Protein AF-A0A522FW95-F1 (afdb_monomer_lite)

Sequence (205 aa):
MSKTFETKADAIDWAREVERKLKRGEIDDLDPATQKTTVADAIKSYREQVLPTLAREGKGTGDVHLRRIETEFGPLFVSALRALAINTWARSLTKDEGLGPQSIIHHLNTFSGLIQHTQTALGVHTPAGNQVKLVARPFPGAARDRVCVMASSICRCVRPAIRVMAPTCKLGPCWSPSCAWHWPPACARANCWHCGGIESTCAAG

pLDDT: mean 70.83, std 23.45, range [27.72, 94.38]

Radius of gyration: 30.26 Å; chains: 1; bounding box: 96×46×59 Å

Foldseek 3Di:
DDDDDPDPVVVVVVVVVVVVCVVVVVVCVVDVVLQQDFLQNLLVVCLVPPQCVDVVSCPDLLVVLSVVCCVQRVRPTLQPDALVSLQVVLVCCCVVVVDALVSSVVSLVSLQVSQVCCCPVVVRAHPVGRNSVVHDRDDHDDDPDPDPDPDPDDPDDPDDDDPDDDDPPDDDDDDDVPPPDDDDPPPPDDDDDDDDDDDDDDDDD

Secondary structure (DSSP, 8-state):
-PPP-SSHHHHHHHHHHHHHHHHHT--GGG-TTGGG-BHHHHHHHHHHHTGGGSGGGGTTHHHHHHHHHHHHHTTSBGGG--HHHHHHHHHHHHHTS---HHHHHHHHHHHHHHHHHHHHHS----TTS-GGGGSPPPPPPPP--------TT-----S----PPPP--SS-----TT------TT-S-----------------

Structure (mmCIF, N/CA/C/O backbone):
data_AF-A0A522FW95-F1
#
_entry.id   AF-A0A522FW95-F1
#
loop_
_atom_site.group_PDB
_atom_site.id
_atom_site.type_symbol
_atom_site.label_atom_id
_atom_site.label_alt_id
_atom_site.label_comp_id
_atom_site.label_asym_id
_atom_site.label_entity_id
_atom_site.label_seq_id
_atom_site.pdbx_PDB_ins_code
_atom_site.Cartn_x
_atom_site.Cartn_y
_atom_site.Cartn_z
_atom_site.occupancy
_atom_site.B_iso_or_equiv
_atom_site.auth_seq_id
_atom_site.auth_comp_id
_atom_site.auth_asym_id
_atom_site.auth_atom_id
_atom_site.pdbx_PDB_model_num
ATOM 1 N N . MET A 1 1 ? -11.150 3.745 23.249 1.00 49.34 1 MET A N 1
ATOM 2 C CA . MET A 1 1 ? -12.113 4.865 23.142 1.00 49.34 1 MET A CA 1
ATOM 3 C C . MET A 1 1 ? -13.365 4.507 23.932 1.00 49.34 1 MET A C 1
ATOM 5 O O . MET A 1 1 ? -13.876 3.413 23.729 1.00 49.34 1 MET A O 1
ATOM 9 N N . SER A 1 2 ? -13.830 5.367 24.842 1.00 64.94 2 SER A N 1
ATOM 10 C CA . SER A 1 2 ? -15.107 5.215 25.558 1.00 64.94 2 SER A CA 1
ATOM 11 C C . SER A 1 2 ? -16.190 6.039 24.851 1.00 64.94 2 SER A C 1
ATOM 13 O O . SER A 1 2 ? -15.991 7.224 24.600 1.00 64.94 2 SER A O 1
ATOM 15 N N . LYS A 1 3 ? -17.323 5.419 24.495 1.00 76.19 3 LYS A N 1
ATOM 16 C CA . LYS A 1 3 ? -18.481 6.100 23.891 1.00 76.19 3 LYS A CA 1
ATOM 17 C C . LYS A 1 3 ? -19.536 6.333 24.972 1.00 76.19 3 LYS A C 1
ATOM 19 O O . LYS A 1 3 ? -19.923 5.389 25.655 1.00 76.19 3 LYS A O 1
ATOM 24 N N . THR A 1 4 ? -19.960 7.578 25.150 1.00 84.81 4 THR A N 1
ATOM 25 C CA . THR A 1 4 ? -21.014 7.960 26.098 1.00 84.81 4 THR A CA 1
ATOM 26 C C . THR A 1 4 ? -22.372 7.934 25.397 1.00 84.81 4 THR A C 1
ATOM 28 O O . THR A 1 4 ? -22.475 8.351 24.243 1.00 84.81 4 THR A O 1
ATOM 31 N N . PHE A 1 5 ? -23.400 7.418 26.074 1.00 89.06 5 PHE A N 1
ATOM 32 C CA . PHE A 1 5 ? -24.774 7.334 25.569 1.00 89.06 5 PHE A CA 1
ATOM 33 C C . PHE A 1 5 ? -25.722 8.044 26.531 1.00 89.06 5 PHE A C 1
ATOM 35 O O . PHE A 1 5 ? -25.555 7.927 27.743 1.00 89.06 5 PHE A O 1
ATOM 42 N N . GLU A 1 6 ? -26.729 8.722 25.984 1.00 88.38 6 GLU A N 1
ATOM 43 C CA . GLU A 1 6 ? -27.762 9.412 26.767 1.00 88.38 6 GLU A CA 1
ATOM 44 C C . GLU A 1 6 ? -28.797 8.433 27.341 1.00 88.38 6 GLU A C 1
ATOM 46 O O . GLU A 1 6 ? -29.309 8.631 28.441 1.00 88.38 6 GLU A O 1
ATOM 51 N N . THR A 1 7 ? -29.093 7.338 26.626 1.00 92.62 7 THR A N 1
ATOM 52 C CA . THR A 1 7 ? -30.062 6.330 27.071 1.00 92.62 7 THR A CA 1
ATOM 53 C C . THR A 1 7 ? -29.453 4.934 27.180 1.00 92.62 7 THR A C 1
ATOM 55 O O . THR A 1 7 ? -28.560 4.532 26.430 1.00 92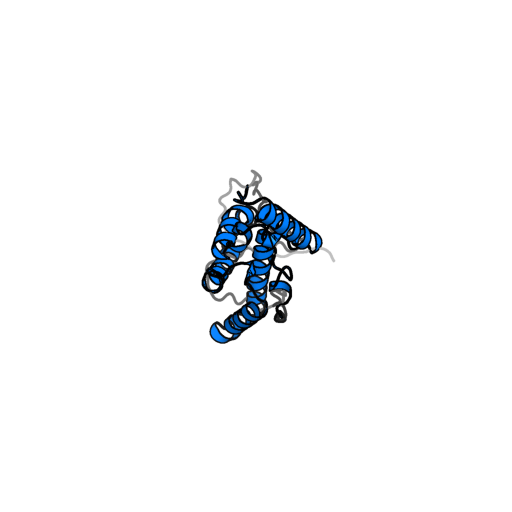.62 7 THR A O 1
ATOM 58 N N . LYS A 1 8 ? -29.980 4.145 28.124 1.00 90.00 8 LYS A N 1
ATOM 59 C CA . LYS A 1 8 ? -29.586 2.741 28.312 1.00 90.00 8 LYS A CA 1
ATOM 60 C C . LYS A 1 8 ? -29.964 1.865 27.111 1.00 90.00 8 LYS A C 1
ATOM 62 O O . LYS A 1 8 ? -29.257 0.901 26.833 1.00 90.00 8 LYS A O 1
ATOM 67 N N . ALA A 1 9 ? -31.066 2.177 26.427 1.00 91.25 9 ALA A N 1
ATOM 68 C CA . ALA A 1 9 ? -31.512 1.424 25.257 1.00 91.25 9 ALA A CA 1
ATOM 69 C C . ALA A 1 9 ? -30.490 1.534 24.116 1.00 91.25 9 ALA A C 1
ATOM 71 O O . ALA A 1 9 ? -30.025 0.507 23.621 1.00 91.25 9 ALA A O 1
ATOM 72 N N . ASP A 1 10 ? -30.032 2.754 23.816 1.00 87.62 10 ASP A N 1
ATOM 73 C CA . ASP A 1 10 ? -29.014 2.998 22.788 1.00 87.62 10 ASP A CA 1
ATOM 74 C C . ASP A 1 10 ? -27.691 2.295 23.112 1.00 87.62 10 ASP A C 1
ATOM 76 O O . ASP A 1 10 ? -27.034 1.746 22.227 1.00 87.62 10 ASP A O 1
ATOM 80 N N . ALA A 1 11 ? -27.312 2.261 24.394 1.00 89.44 11 ALA A N 1
ATOM 81 C CA . ALA A 1 11 ? -26.109 1.563 24.839 1.00 89.44 11 ALA A CA 1
ATOM 82 C C . ALA A 1 11 ? -26.195 0.044 24.599 1.00 89.44 11 ALA A C 1
ATOM 84 O O . ALA A 1 11 ? -25.218 -0.572 24.169 1.00 89.44 11 ALA A O 1
ATOM 85 N N . ILE A 1 12 ? -27.360 -0.564 24.852 1.00 92.12 12 ILE A N 1
ATOM 86 C CA . ILE A 1 12 ? -27.590 -1.999 24.631 1.00 92.12 12 ILE A CA 1
ATOM 87 C C . ILE A 1 12 ? -27.579 -2.324 23.135 1.00 92.12 12 ILE A C 1
ATOM 89 O O . ILE A 1 12 ? -26.963 -3.310 22.726 1.00 92.12 12 ILE A O 1
ATOM 93 N N . ASP A 1 13 ? -28.235 -1.508 22.314 1.00 91.62 13 ASP A N 1
ATOM 94 C CA . ASP A 1 13 ? -28.297 -1.748 20.873 1.00 91.62 13 ASP A CA 1
ATOM 95 C C . ASP A 1 13 ? -26.935 -1.555 20.206 1.00 91.62 13 ASP A C 1
ATOM 97 O O . ASP A 1 13 ? -26.530 -2.383 19.383 1.00 91.62 13 ASP A O 1
ATOM 101 N N . TRP A 1 14 ? -26.169 -0.552 20.644 1.00 88.50 14 TR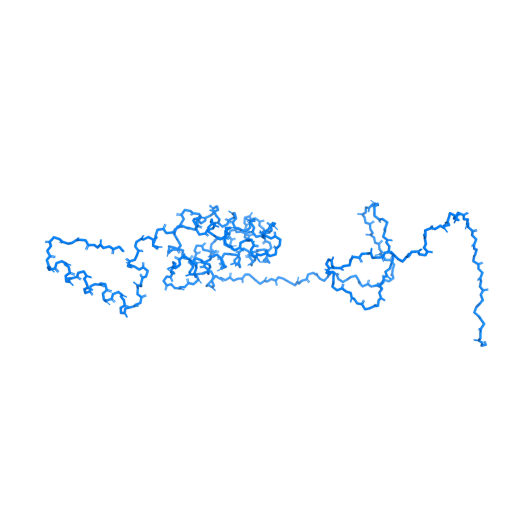P A N 1
ATOM 102 C CA . TRP A 1 14 ? -24.777 -0.397 20.237 1.00 88.50 14 TRP A CA 1
ATOM 103 C C . TRP A 1 14 ? -23.922 -1.602 20.644 1.00 88.50 14 TRP A C 1
ATOM 105 O O . TRP A 1 14 ? -23.190 -2.131 19.807 1.00 88.50 14 TRP A O 1
ATOM 115 N N . ALA A 1 15 ? -24.040 -2.088 21.886 1.00 87.06 15 ALA A N 1
ATOM 116 C CA . ALA A 1 15 ? -23.287 -3.256 22.347 1.00 87.06 15 ALA A CA 1
ATOM 117 C C . ALA A 1 15 ? -23.586 -4.498 21.488 1.00 87.06 15 ALA A C 1
ATOM 119 O O . ALA A 1 15 ? -22.666 -5.171 21.025 1.00 87.06 15 ALA A O 1
ATOM 120 N N . ARG A 1 16 ? -24.863 -4.746 21.170 1.00 90.19 16 ARG A N 1
ATOM 121 C CA . ARG A 1 16 ? -25.284 -5.842 20.278 1.00 90.19 16 ARG A CA 1
ATOM 122 C C . ARG A 1 16 ? -24.766 -5.690 18.852 1.00 90.19 16 ARG A C 1
ATOM 124 O O . ARG A 1 16 ? -24.576 -6.682 18.147 1.00 90.19 16 ARG A O 1
ATOM 131 N N . GLU A 1 17 ? -24.624 -4.465 18.358 1.00 86.69 17 GLU A N 1
ATOM 132 C CA . GLU A 1 17 ? -24.045 -4.215 17.039 1.00 86.69 17 GLU A CA 1
ATOM 133 C C . GLU A 1 17 ? -22.540 -4.506 17.027 1.00 86.69 17 GLU A C 1
ATOM 135 O O . GLU A 1 17 ? -22.060 -5.180 16.115 1.00 86.69 17 GLU A O 1
ATOM 140 N N . VAL A 1 18 ? -21.821 -4.077 18.067 1.00 84.44 18 VAL A N 1
ATOM 141 C CA . VAL A 1 18 ? -20.394 -4.374 18.253 1.00 84.44 18 VAL A CA 1
ATOM 142 C C . VAL A 1 18 ? -20.163 -5.879 18.370 1.00 84.44 18 VAL A C 1
ATOM 144 O O . VAL A 1 18 ? -19.324 -6.420 17.656 1.00 84.44 18 VAL A O 1
ATOM 147 N N . GLU A 1 19 ? -20.952 -6.585 19.183 1.00 87.06 19 GLU A N 1
ATOM 148 C CA . GLU A 1 19 ? -20.883 -8.047 19.304 1.00 87.06 19 GLU A CA 1
ATOM 149 C C . GLU A 1 19 ? -21.129 -8.752 17.966 1.00 87.06 19 GLU A C 1
ATOM 151 O O . GLU A 1 19 ? -20.422 -9.701 17.619 1.00 87.06 19 GLU A O 1
ATOM 156 N N . ARG A 1 20 ? -22.102 -8.280 17.175 1.00 86.69 20 ARG A N 1
ATOM 157 C CA . ARG A 1 20 ? -22.361 -8.821 15.833 1.00 86.69 20 ARG A CA 1
ATOM 158 C C . ARG A 1 20 ? -21.177 -8.614 14.891 1.00 86.69 20 ARG A C 1
ATOM 160 O O . ARG A 1 20 ? -20.837 -9.549 14.170 1.00 86.69 20 ARG A O 1
ATOM 167 N N . LYS A 1 21 ? -20.552 -7.434 14.906 1.00 80.38 21 LYS A N 1
ATOM 168 C CA . LYS A 1 21 ? -19.353 -7.132 14.104 1.00 80.38 21 LYS A CA 1
ATOM 169 C C . LYS A 1 21 ? -18.166 -7.996 14.531 1.00 80.38 21 LYS A C 1
ATOM 171 O O . LYS A 1 21 ? -17.553 -8.634 13.679 1.00 80.38 21 LYS A O 1
ATOM 176 N N . LEU A 1 22 ? -17.929 -8.141 15.840 1.00 80.50 22 LEU A N 1
ATOM 177 C CA . LEU A 1 22 ? -16.913 -9.058 16.375 1.00 80.50 22 LEU A CA 1
ATOM 178 C C . LEU A 1 22 ? -17.148 -10.496 15.912 1.00 80.50 22 LEU A C 1
ATOM 180 O O . LEU A 1 22 ? -16.223 -11.153 15.446 1.00 80.50 22 LEU A O 1
ATOM 184 N N . LYS A 1 23 ? -18.389 -10.984 16.006 1.00 81.94 23 LYS A N 1
ATOM 185 C CA . LYS A 1 23 ? -18.735 -12.356 15.616 1.00 81.94 23 LYS A CA 1
ATOM 186 C C . LYS A 1 23 ? -18.517 -12.617 14.123 1.00 81.94 23 LYS A C 1
ATOM 188 O O . LYS A 1 23 ? -18.229 -13.750 13.749 1.00 81.94 23 LYS A O 1
ATOM 193 N N . ARG A 1 24 ? -18.648 -11.589 13.278 1.00 79.44 24 ARG A N 1
ATOM 194 C CA . ARG A 1 24 ? -18.331 -11.655 11.841 1.00 79.44 24 ARG A CA 1
ATOM 195 C C . ARG A 1 24 ? -16.847 -11.448 11.526 1.00 79.44 24 ARG A C 1
ATOM 197 O O . ARG A 1 24 ? -16.449 -11.687 10.393 1.00 79.44 24 ARG A O 1
ATOM 204 N N . GLY A 1 25 ? -16.035 -11.045 12.503 1.00 67.25 25 GLY A N 1
ATOM 205 C CA . GLY A 1 25 ? -14.624 -10.713 12.297 1.00 67.25 25 GLY A CA 1
ATOM 206 C C . GLY A 1 25 ? -14.393 -9.339 11.657 1.00 67.25 25 GLY A C 1
ATOM 207 O O . GLY A 1 25 ? -13.285 -9.064 11.214 1.00 67.25 25 GLY A O 1
ATOM 208 N N . GLU A 1 26 ? -15.403 -8.465 11.629 1.00 69.75 26 GLU A N 1
ATOM 209 C CA . GLU A 1 26 ? -15.329 -7.083 11.121 1.00 69.75 26 GLU A CA 1
ATOM 210 C C . GLU A 1 26 ? -14.718 -6.157 12.190 1.00 69.75 26 GLU A C 1
ATOM 212 O O . GLU A 1 26 ? -15.362 -5.235 12.692 1.00 69.75 26 GLU A O 1
ATOM 217 N N . ILE A 1 27 ? -13.488 -6.452 12.620 1.00 64.44 27 ILE A N 1
ATOM 218 C CA . ILE A 1 27 ? -12.821 -5.713 13.706 1.00 64.44 27 ILE A CA 1
ATOM 219 C C . ILE A 1 27 ? -12.382 -4.321 13.223 1.00 64.44 27 ILE A C 1
ATOM 221 O O . ILE A 1 27 ? -12.455 -3.359 13.985 1.00 64.44 27 ILE A O 1
ATOM 225 N N . ASP A 1 28 ? -12.021 -4.182 11.945 1.00 61.06 28 ASP A N 1
ATOM 226 C CA . ASP A 1 28 ? -11.614 -2.902 11.346 1.00 61.06 28 ASP A CA 1
ATOM 227 C C . ASP A 1 28 ? -12.748 -1.870 11.294 1.00 61.06 28 ASP A C 1
ATOM 229 O O . ASP A 1 28 ? -12.497 -0.668 11.333 1.00 61.06 28 ASP A O 1
ATOM 233 N N . ASP A 1 29 ? -14.004 -2.328 11.257 1.00 62.84 29 ASP A N 1
ATOM 234 C CA . ASP A 1 29 ? -15.188 -1.460 11.237 1.00 62.84 29 ASP A CA 1
ATOM 235 C C . ASP A 1 29 ? -15.528 -0.863 12.608 1.00 62.84 29 ASP A C 1
ATOM 237 O O . ASP A 1 29 ? -16.435 -0.033 12.733 1.00 62.84 29 ASP A O 1
ATOM 241 N N . LEU A 1 30 ? -14.821 -1.294 13.653 1.00 61.34 30 LEU A N 1
ATOM 242 C CA . LEU A 1 30 ? -15.013 -0.819 15.019 1.00 61.34 30 LEU A CA 1
ATOM 243 C C . LEU A 1 30 ? -14.109 0.367 15.353 1.00 61.34 30 LEU A C 1
ATOM 245 O O . LEU A 1 30 ? -14.459 1.143 16.245 1.00 61.34 30 LEU A O 1
ATOM 249 N N . ASP A 1 31 ? -12.990 0.532 14.639 1.00 65.31 31 ASP A N 1
ATOM 250 C CA . ASP A 1 31 ? -12.070 1.647 14.840 1.00 65.31 31 ASP A CA 1
ATOM 251 C C . ASP A 1 31 ? -12.087 2.622 13.643 1.00 65.31 31 ASP A C 1
ATOM 253 O O . ASP A 1 31 ? -11.484 2.369 12.595 1.00 65.31 31 ASP A O 1
ATOM 257 N N . PRO A 1 32 ? -12.744 3.789 13.781 1.00 62.84 32 PRO A N 1
ATOM 258 C CA . PRO A 1 32 ? -12.775 4.794 12.725 1.00 62.84 32 PRO A CA 1
ATOM 259 C C . PRO A 1 32 ? -11.397 5.409 12.431 1.00 62.84 32 PRO A C 1
ATOM 261 O O . PRO A 1 32 ? -11.254 6.079 11.408 1.00 62.84 32 PRO A O 1
ATOM 264 N N . ALA A 1 33 ? -10.390 5.237 13.297 1.00 60.19 33 ALA A N 1
ATOM 265 C CA . ALA A 1 33 ? -9.021 5.674 13.023 1.00 60.19 33 ALA A CA 1
ATOM 266 C C . ALA A 1 33 ? -8.338 4.761 11.991 1.00 60.19 33 ALA A C 1
ATOM 268 O O . ALA A 1 33 ? -7.689 5.258 11.069 1.00 60.19 33 ALA A O 1
ATOM 269 N N . THR A 1 34 ? -8.577 3.452 12.082 1.00 60.75 34 THR A N 1
ATOM 270 C CA . THR A 1 34 ? -8.086 2.426 11.149 1.00 60.75 34 THR A CA 1
ATOM 271 C C . THR A 1 34 ? -8.630 2.643 9.736 1.00 60.75 34 THR A C 1
ATOM 273 O O . THR A 1 34 ? -7.915 2.491 8.747 1.00 60.75 34 THR A O 1
ATOM 276 N N . GLN A 1 35 ? -9.877 3.108 9.619 1.00 66.56 35 GLN A N 1
ATOM 277 C CA . GLN A 1 35 ? -10.498 3.418 8.326 1.00 66.56 35 GLN A CA 1
ATOM 278 C C . GLN A 1 35 ? -9.952 4.692 7.656 1.00 66.56 35 GLN A C 1
ATOM 280 O O . GLN A 1 35 ? -10.107 4.856 6.445 1.00 66.56 35 GLN A O 1
ATOM 285 N N . LYS A 1 36 ? -9.319 5.594 8.419 1.00 77.50 36 LYS A N 1
ATOM 286 C CA . LYS A 1 36 ? -8.825 6.895 7.933 1.00 77.50 36 LYS A CA 1
ATOM 287 C C . LYS A 1 36 ? -7.371 6.876 7.477 1.00 77.50 36 LYS A C 1
ATOM 289 O O . LYS A 1 36 ? -6.895 7.893 6.982 1.00 77.50 36 LYS A O 1
ATOM 294 N N . THR A 1 37 ? -6.659 5.761 7.630 1.00 84.06 37 THR A N 1
ATOM 295 C CA . THR A 1 37 ? -5.260 5.679 7.206 1.00 84.06 37 THR A CA 1
ATOM 296 C C . THR A 1 37 ? -5.154 5.789 5.686 1.00 84.06 37 THR A C 1
ATOM 298 O O . THR A 1 37 ? -5.674 4.952 4.936 1.00 84.06 37 THR A O 1
ATOM 301 N N . THR A 1 38 ? -4.475 6.839 5.227 1.00 90.31 38 THR A N 1
ATOM 302 C CA . THR A 1 38 ? -4.184 7.032 3.807 1.00 90.31 38 THR A CA 1
ATOM 303 C C . THR A 1 38 ? -2.959 6.226 3.392 1.00 90.31 38 THR A C 1
ATOM 305 O O . THR A 1 38 ? -2.120 5.844 4.213 1.00 90.31 38 THR A O 1
ATOM 308 N N . VAL A 1 39 ? -2.827 5.966 2.093 1.00 89.81 39 VAL A N 1
ATOM 309 C CA . VAL A 1 39 ? -1.619 5.336 1.550 1.00 89.81 39 VAL A CA 1
ATOM 310 C C . VAL A 1 39 ? -0.396 6.230 1.778 1.00 89.81 39 VAL A C 1
ATOM 312 O O . VAL A 1 39 ? 0.679 5.705 2.053 1.00 89.81 39 VAL A O 1
ATOM 315 N N . ALA A 1 40 ? -0.540 7.559 1.733 1.00 92.19 40 ALA A N 1
ATOM 316 C CA . ALA A 1 40 ? 0.550 8.483 2.052 1.00 92.19 40 ALA A CA 1
ATOM 317 C C . ALA A 1 40 ? 1.066 8.300 3.494 1.00 92.19 40 ALA A C 1
ATOM 319 O O . ALA A 1 40 ? 2.276 8.185 3.708 1.00 92.19 40 ALA A O 1
ATOM 320 N N . ASP A 1 41 ? 0.161 8.177 4.470 1.00 91.06 41 ASP A N 1
ATOM 321 C CA . ASP A 1 41 ? 0.529 7.920 5.870 1.00 91.06 41 ASP A CA 1
ATOM 322 C C . ASP A 1 41 ? 1.215 6.558 6.033 1.00 91.06 41 ASP A C 1
ATOM 324 O O . ASP A 1 41 ? 2.232 6.435 6.724 1.00 91.06 41 ASP A O 1
ATOM 328 N N . ALA A 1 42 ? 0.710 5.537 5.334 1.00 91.12 42 ALA A N 1
ATOM 329 C CA . ALA A 1 42 ? 1.320 4.214 5.317 1.00 91.12 42 ALA A CA 1
ATOM 330 C C . ALA A 1 42 ? 2.740 4.242 4.726 1.00 91.12 42 ALA A C 1
ATOM 332 O O . ALA A 1 42 ? 3.647 3.612 5.270 1.00 91.12 42 ALA A O 1
ATOM 333 N N . ILE A 1 43 ? 2.964 5.003 3.647 1.00 93.25 43 ILE A N 1
ATOM 334 C CA . ILE A 1 43 ? 4.290 5.178 3.034 1.00 93.25 43 ILE A CA 1
ATOM 335 C C . ILE A 1 43 ? 5.235 5.889 3.997 1.00 93.25 43 ILE A C 1
ATOM 337 O O . ILE A 1 43 ? 6.392 5.486 4.111 1.00 93.25 43 ILE A O 1
ATOM 341 N N . LYS A 1 44 ? 4.764 6.909 4.721 1.00 92.50 44 LYS A N 1
ATOM 342 C CA . LYS A 1 44 ? 5.573 7.597 5.732 1.00 92.50 44 LYS A CA 1
ATOM 343 C C . LYS A 1 44 ? 6.034 6.632 6.827 1.00 92.50 44 LYS A C 1
ATOM 345 O O . LYS A 1 44 ? 7.232 6.530 7.075 1.00 92.50 44 LYS A O 1
ATOM 350 N N . SER A 1 45 ? 5.113 5.853 7.400 1.00 90.81 45 SER A N 1
ATOM 351 C CA . SER A 1 45 ? 5.457 4.818 8.385 1.00 90.81 45 SER A CA 1
ATOM 352 C C . SER A 1 45 ? 6.421 3.772 7.808 1.00 90.81 45 SER A C 1
ATOM 354 O O . SER A 1 45 ? 7.388 3.386 8.463 1.00 90.81 45 SER A O 1
ATOM 356 N N . TYR A 1 46 ? 6.213 3.351 6.558 1.00 91.81 46 TYR A N 1
ATOM 357 C CA . TYR A 1 46 ? 7.092 2.401 5.877 1.00 91.81 46 TYR A CA 1
ATOM 358 C C . TYR A 1 46 ? 8.512 2.956 5.680 1.00 91.81 46 TYR A C 1
ATOM 360 O O . TYR A 1 46 ? 9.496 2.231 5.851 1.00 91.81 46 TYR A O 1
ATOM 368 N N . ARG A 1 47 ? 8.637 4.251 5.355 1.00 91.06 47 ARG A N 1
ATOM 369 C CA . ARG A 1 47 ? 9.927 4.947 5.238 1.00 91.06 47 ARG A CA 1
ATOM 370 C C . ARG A 1 47 ? 10.681 4.988 6.565 1.00 91.06 47 ARG A C 1
ATOM 372 O O . ARG A 1 47 ? 11.894 4.830 6.563 1.00 91.06 47 ARG A O 1
ATOM 379 N N . GLU A 1 48 ? 9.978 5.172 7.675 1.00 90.31 48 GLU A N 1
ATOM 380 C CA . GLU A 1 48 ? 10.584 5.271 9.007 1.00 90.31 48 GLU A CA 1
ATOM 381 C C . GLU A 1 48 ? 10.955 3.901 9.592 1.00 90.31 48 GLU A C 1
ATOM 383 O O . GLU A 1 48 ? 12.000 3.763 10.220 1.00 90.31 48 GLU A O 1
ATOM 388 N N . GLN A 1 49 ? 10.121 2.881 9.378 1.00 89.38 49 GLN A N 1
ATOM 389 C CA . GLN A 1 49 ? 10.262 1.590 10.060 1.00 89.38 49 GLN A CA 1
ATOM 390 C C . GLN A 1 49 ? 10.940 0.524 9.198 1.00 89.38 49 GLN A C 1
ATOM 392 O O . GLN A 1 49 ? 11.745 -0.255 9.701 1.00 89.38 49 GLN A O 1
ATOM 397 N N . VAL A 1 50 ? 10.626 0.475 7.900 1.00 87.31 50 VAL A N 1
ATOM 398 C CA . VAL A 1 50 ? 11.049 -0.627 7.027 1.00 87.31 50 VAL A CA 1
ATOM 399 C C . VAL A 1 50 ? 12.289 -0.259 6.223 1.00 87.31 50 VAL A C 1
ATOM 401 O O . VAL A 1 50 ? 13.242 -1.036 6.217 1.00 87.31 50 VAL A O 1
ATOM 404 N N . LEU A 1 51 ? 12.347 0.919 5.590 1.00 85.50 51 LEU A N 1
ATOM 405 C CA . LEU A 1 51 ? 13.511 1.304 4.770 1.00 85.50 51 LEU A CA 1
ATOM 406 C C . LEU A 1 51 ? 14.870 1.207 5.490 1.00 85.50 51 LEU A C 1
ATOM 408 O O . LEU A 1 51 ? 15.793 0.679 4.868 1.00 85.50 51 LEU A O 1
ATOM 412 N N . PRO A 1 52 ? 15.023 1.597 6.773 1.00 86.19 52 PRO A N 1
ATOM 413 C CA . PRO A 1 52 ? 16.300 1.464 7.478 1.00 86.19 52 PRO A CA 1
ATOM 414 C C . PRO A 1 52 ? 16.754 0.008 7.651 1.00 86.19 52 PRO A C 1
ATOM 416 O O . PRO A 1 52 ? 17.946 -0.259 7.757 1.00 86.19 52 PRO A O 1
ATOM 419 N N . THR A 1 53 ? 15.812 -0.940 7.658 1.00 85.81 53 THR A N 1
ATOM 420 C CA . THR A 1 53 ? 16.104 -2.379 7.788 1.00 85.81 53 THR A CA 1
ATOM 421 C C . THR A 1 53 ? 16.492 -3.036 6.464 1.00 85.81 53 THR A C 1
ATOM 423 O O . THR A 1 53 ? 17.085 -4.115 6.450 1.00 85.81 53 THR A O 1
ATOM 426 N N . LEU A 1 54 ? 16.177 -2.397 5.333 1.00 81.88 54 LEU A N 1
ATOM 427 C CA . LEU A 1 54 ? 16.530 -2.895 4.010 1.00 81.88 54 LEU A CA 1
ATOM 428 C C . LEU A 1 54 ? 18.000 -2.619 3.684 1.00 81.88 54 LEU A C 1
ATOM 430 O O . LEU A 1 54 ? 18.607 -1.645 4.129 1.00 81.88 54 LEU A O 1
ATOM 434 N N . ALA A 1 55 ? 18.565 -3.460 2.816 1.00 75.00 55 ALA A N 1
ATOM 435 C CA . ALA A 1 55 ? 19.912 -3.254 2.301 1.00 75.00 55 ALA A CA 1
ATOM 436 C C . ALA A 1 55 ? 20.056 -1.854 1.680 1.00 75.00 55 ALA A C 1
ATOM 438 O O . ALA A 1 55 ? 19.191 -1.401 0.925 1.00 75.00 55 ALA A O 1
ATOM 439 N N . ARG A 1 56 ? 21.176 -1.185 1.985 1.00 76.19 56 ARG A N 1
ATOM 440 C CA . ARG A 1 56 ? 21.452 0.211 1.594 1.00 76.19 56 ARG A CA 1
ATOM 441 C C . ARG A 1 56 ? 20.418 1.214 2.120 1.00 76.19 56 ARG A C 1
ATOM 443 O O . ARG A 1 56 ? 20.234 2.253 1.495 1.00 76.19 56 ARG A O 1
ATOM 450 N N . GLU A 1 57 ? 19.729 0.902 3.217 1.00 70.50 57 GLU A N 1
ATOM 451 C CA . GLU A 1 57 ? 18.672 1.748 3.798 1.00 70.50 57 GLU A CA 1
ATOM 452 C C . GLU A 1 57 ? 17.532 2.023 2.796 1.00 70.50 57 GLU A C 1
ATOM 454 O O . GLU A 1 57 ? 16.892 3.073 2.813 1.00 70.50 57 GLU A O 1
ATOM 459 N N . GLY A 1 58 ? 17.341 1.121 1.824 1.00 67.62 58 GLY A N 1
ATOM 460 C CA . GLY A 1 58 ? 16.391 1.318 0.729 1.00 67.62 58 GLY A CA 1
ATOM 461 C C . GLY A 1 58 ? 16.761 2.432 -0.264 1.00 67.62 58 GLY A C 1
ATOM 462 O O . GLY A 1 58 ? 15.959 2.746 -1.149 1.00 67.62 58 GLY A O 1
ATOM 463 N N . LYS A 1 59 ? 17.967 3.014 -0.168 1.00 65.94 59 LYS A N 1
ATOM 464 C CA . LYS A 1 59 ? 18.453 4.059 -1.080 1.00 65.94 59 LYS A CA 1
ATOM 465 C C . LYS A 1 59 ? 18.576 3.518 -2.506 1.00 65.94 59 LYS A C 1
ATOM 467 O O . LYS A 1 59 ? 19.242 2.512 -2.761 1.00 65.94 59 LYS A O 1
ATOM 472 N N . GLY A 1 60 ? 17.950 4.225 -3.448 1.00 74.06 60 GLY A N 1
ATOM 473 C CA . GLY A 1 60 ? 17.936 3.892 -4.872 1.00 74.06 60 GLY A CA 1
ATOM 474 C C . GLY A 1 60 ? 16.545 3.485 -5.354 1.00 74.06 60 GLY A C 1
ATOM 475 O O . GLY A 1 60 ? 15.634 4.305 -5.388 1.00 74.06 60 GLY A O 1
ATOM 476 N N . THR A 1 61 ? 16.384 2.226 -5.759 1.00 75.75 61 THR A N 1
ATOM 477 C CA . THR A 1 61 ? 15.173 1.733 -6.436 1.00 75.75 61 THR A CA 1
ATOM 478 C C . THR A 1 61 ? 13.938 1.702 -5.535 1.00 75.75 61 THR A C 1
ATOM 480 O O . THR A 1 61 ? 12.855 2.053 -5.994 1.00 75.75 61 THR A O 1
ATOM 483 N N . GLY A 1 62 ? 14.088 1.356 -4.252 1.00 77.94 62 GLY A N 1
ATOM 484 C CA . GLY A 1 62 ? 12.972 1.262 -3.302 1.00 77.94 62 GLY A CA 1
ATOM 485 C C . GLY A 1 62 ? 12.212 2.579 -3.124 1.00 77.94 62 GLY A C 1
ATOM 486 O O . GLY A 1 62 ? 10.995 2.610 -3.295 1.00 77.94 62 GLY A O 1
ATOM 487 N N . ASP A 1 63 ? 12.928 3.676 -2.859 1.00 84.19 63 ASP A N 1
ATOM 488 C CA . ASP A 1 63 ? 12.309 5.002 -2.705 1.00 84.19 63 ASP A CA 1
ATOM 489 C C . ASP A 1 63 ? 11.677 5.505 -4.013 1.00 84.19 63 ASP A C 1
ATOM 491 O O . ASP A 1 63 ? 10.592 6.082 -3.999 1.00 84.19 63 ASP A O 1
ATOM 495 N N . VAL A 1 64 ? 12.290 5.216 -5.168 1.00 88.44 64 VAL A N 1
ATOM 496 C CA . VAL A 1 64 ? 11.718 5.564 -6.482 1.00 88.44 64 VAL A CA 1
ATOM 497 C C . VAL A 1 64 ? 10.383 4.852 -6.714 1.00 88.44 64 VAL A C 1
ATOM 499 O O . VAL A 1 64 ? 9.429 5.468 -7.195 1.00 88.44 64 VAL A O 1
ATOM 502 N N . HIS A 1 65 ? 10.287 3.566 -6.365 1.00 90.69 65 HIS A N 1
ATOM 503 C CA . HIS A 1 65 ? 9.034 2.823 -6.481 1.00 90.69 65 HIS A CA 1
ATOM 504 C C . HIS A 1 65 ? 7.967 3.367 -5.520 1.00 90.69 65 HIS A C 1
ATOM 506 O O . HIS A 1 65 ? 6.824 3.535 -5.941 1.00 90.69 65 HIS A O 1
ATOM 512 N N . LEU A 1 66 ? 8.337 3.699 -4.275 1.00 91.88 66 LEU A N 1
ATOM 513 C CA . LEU A 1 66 ? 7.421 4.277 -3.284 1.00 91.88 66 LEU A CA 1
ATOM 514 C C . LEU A 1 66 ? 6.886 5.647 -3.706 1.00 91.88 66 LEU A C 1
ATOM 516 O O . LEU A 1 66 ? 5.684 5.866 -3.619 1.00 91.88 66 LEU A O 1
ATOM 520 N N . ARG A 1 67 ? 7.736 6.539 -4.228 1.00 91.94 67 ARG A N 1
ATOM 521 C CA . ARG A 1 67 ? 7.304 7.856 -4.730 1.00 91.94 67 ARG A CA 1
ATOM 522 C C . ARG A 1 67 ? 6.264 7.743 -5.839 1.00 91.94 67 ARG A C 1
ATOM 524 O O . ARG A 1 67 ? 5.289 8.479 -5.837 1.00 91.94 67 ARG A O 1
ATOM 531 N N . ARG A 1 68 ? 6.448 6.801 -6.767 1.00 91.56 68 ARG A N 1
ATOM 532 C CA . ARG A 1 68 ? 5.479 6.563 -7.849 1.00 91.56 68 ARG A CA 1
ATOM 533 C C . ARG A 1 68 ? 4.138 6.054 -7.323 1.00 91.56 68 ARG A C 1
ATOM 535 O O . ARG A 1 68 ? 3.101 6.459 -7.830 1.00 91.56 68 ARG A O 1
ATOM 542 N N . ILE A 1 69 ? 4.157 5.197 -6.302 1.00 92.81 69 ILE A N 1
ATOM 543 C CA . ILE A 1 69 ? 2.929 4.742 -5.633 1.00 92.81 69 ILE A CA 1
ATOM 544 C C . ILE A 1 69 ? 2.255 5.919 -4.909 1.00 92.81 69 ILE A C 1
ATOM 546 O O . ILE A 1 69 ? 1.040 6.062 -4.983 1.00 92.81 69 ILE A O 1
ATOM 550 N N . GLU A 1 70 ? 3.035 6.782 -4.255 1.00 93.81 70 GLU A N 1
ATOM 551 C CA . GLU A 1 70 ? 2.555 7.975 -3.545 1.00 93.81 70 GLU A CA 1
ATOM 552 C C . GLU A 1 70 ? 1.861 8.975 -4.480 1.00 93.81 70 GLU A C 1
ATOM 554 O O . GLU A 1 70 ? 0.820 9.515 -4.123 1.00 93.81 70 GLU A O 1
ATOM 559 N N . THR A 1 71 ? 2.384 9.186 -5.693 1.00 92.75 71 THR A N 1
ATOM 560 C CA . THR A 1 71 ? 1.779 10.099 -6.679 1.00 92.75 71 THR A CA 1
ATOM 561 C C . THR A 1 71 ? 0.377 9.663 -7.107 1.00 92.75 71 THR A C 1
ATOM 563 O O . THR A 1 71 ? -0.509 10.502 -7.228 1.00 92.75 71 THR A O 1
ATOM 566 N N . GLU A 1 72 ? 0.165 8.363 -7.308 1.00 91.19 72 GLU A N 1
ATOM 567 C CA . GLU A 1 72 ? -1.098 7.830 -7.838 1.00 91.19 72 GLU A CA 1
ATOM 568 C C . GLU A 1 72 ? -2.107 7.491 -6.736 1.00 91.19 72 GLU A C 1
ATOM 570 O O . GLU A 1 72 ? -3.301 7.757 -6.860 1.00 91.19 72 GLU A O 1
ATOM 575 N N . PHE A 1 73 ? -1.633 6.901 -5.636 1.00 92.94 73 PHE A N 1
ATOM 576 C CA . PHE A 1 73 ? -2.491 6.362 -4.581 1.00 92.94 73 PHE A CA 1
ATOM 577 C C . PHE A 1 73 ? -2.439 7.158 -3.277 1.00 92.94 73 PHE A C 1
ATOM 579 O O . PHE A 1 73 ? -3.206 6.849 -2.373 1.00 92.94 73 PHE A O 1
ATOM 586 N N . GLY A 1 74 ? -1.590 8.184 -3.166 1.00 88.81 74 GLY A N 1
ATOM 587 C CA . GLY A 1 74 ? -1.380 8.967 -1.943 1.00 88.81 74 GLY A CA 1
ATOM 588 C C . GLY A 1 74 ? -2.654 9.392 -1.201 1.00 88.81 74 GLY A C 1
ATOM 589 O O . GLY A 1 74 ? -2.760 9.082 -0.013 1.00 88.81 74 GLY A O 1
ATOM 590 N N . PRO A 1 75 ? -3.636 10.043 -1.860 1.00 89.69 75 PRO A N 1
ATOM 591 C CA . PRO A 1 75 ? -4.844 10.519 -1.184 1.00 89.69 75 PRO A CA 1
ATOM 592 C C . PRO A 1 75 ? -5.881 9.418 -0.923 1.00 89.69 75 PRO A C 1
ATOM 594 O O . PRO A 1 75 ? -6.905 9.679 -0.294 1.00 89.69 75 PRO A O 1
ATOM 597 N N . LEU A 1 76 ? -5.668 8.198 -1.422 1.00 89.19 76 LEU A N 1
ATOM 598 C CA . LEU A 1 76 ? -6.614 7.106 -1.242 1.00 89.19 76 LEU A CA 1
ATOM 599 C C . LEU A 1 76 ? -6.437 6.455 0.129 1.00 89.19 76 LEU A C 1
ATOM 601 O O . LEU A 1 76 ? -5.327 6.301 0.642 1.00 89.19 76 LEU A O 1
ATOM 605 N N . PHE A 1 77 ? -7.554 6.024 0.708 1.00 88.88 77 PHE A N 1
ATOM 606 C CA . PHE A 1 77 ? -7.548 5.201 1.911 1.00 88.88 77 PHE A CA 1
ATOM 607 C C . PHE A 1 77 ? -7.090 3.783 1.582 1.00 88.88 77 PHE A C 1
ATOM 609 O O . PHE A 1 77 ? -7.475 3.220 0.552 1.00 88.88 77 PHE A O 1
ATOM 616 N N . VAL A 1 78 ? -6.321 3.174 2.486 1.00 87.12 78 VAL A N 1
ATOM 617 C CA . VAL A 1 78 ? -5.836 1.796 2.306 1.00 87.12 78 VAL A CA 1
ATOM 618 C C . VAL A 1 78 ? -7.003 0.804 2.203 1.00 87.12 78 VAL A C 1
ATOM 620 O O . VAL A 1 78 ? -6.956 -0.131 1.405 1.00 87.12 78 VAL A O 1
ATOM 623 N N . SER A 1 79 ? -8.087 1.048 2.943 1.00 83.44 79 SER A N 1
ATOM 624 C CA . SER A 1 79 ? -9.329 0.264 2.903 1.00 83.44 79 SER A CA 1
ATOM 625 C C . SER A 1 79 ? -10.069 0.350 1.561 1.00 83.44 79 SER A C 1
ATOM 627 O O . SER A 1 79 ? -10.736 -0.602 1.159 1.00 83.44 79 SER A O 1
ATOM 629 N N . ALA A 1 80 ? -9.933 1.468 0.840 1.00 85.62 80 ALA A N 1
ATOM 630 C CA . ALA A 1 80 ? -10.607 1.720 -0.433 1.00 85.62 80 ALA A CA 1
ATOM 631 C C . ALA A 1 80 ? -9.836 1.185 -1.654 1.00 85.62 80 ALA A C 1
ATOM 633 O O . ALA A 1 80 ? -10.339 1.254 -2.782 1.00 85.62 80 ALA A O 1
ATOM 634 N N . LEU A 1 81 ? -8.625 0.652 -1.454 1.00 88.12 81 LEU A N 1
ATOM 635 C CA . LEU A 1 81 ? -7.821 0.084 -2.530 1.00 88.12 81 LEU A CA 1
ATOM 636 C C . LEU A 1 81 ? -8.528 -1.119 -3.155 1.00 88.12 81 LEU A C 1
ATOM 638 O O . LEU A 1 81 ? -8.942 -2.055 -2.476 1.00 88.12 81 LEU A O 1
ATOM 642 N N . ARG A 1 82 ? -8.628 -1.113 -4.486 1.00 88.81 82 ARG A N 1
ATOM 643 C CA . ARG A 1 82 ? -9.202 -2.212 -5.272 1.00 88.81 82 ARG A CA 1
ATOM 644 C C . ARG A 1 82 ? -8.188 -2.738 -6.272 1.00 88.81 82 ARG A C 1
ATOM 646 O O . ARG A 1 82 ? -7.506 -1.955 -6.931 1.00 88.81 82 ARG A O 1
ATOM 653 N N . ALA A 1 83 ? -8.173 -4.055 -6.476 1.00 90.94 83 ALA A N 1
ATOM 654 C CA . ALA A 1 83 ? -7.302 -4.703 -7.459 1.00 90.94 83 ALA A CA 1
ATOM 655 C C . ALA A 1 83 ? -7.484 -4.153 -8.889 1.00 90.94 83 ALA A C 1
ATOM 657 O O . ALA A 1 83 ? -6.523 -4.098 -9.654 1.00 90.94 83 ALA A O 1
ATOM 658 N N . LEU A 1 84 ? -8.692 -3.698 -9.253 1.00 91.62 84 LEU A N 1
ATOM 659 C CA . LEU A 1 84 ? -8.960 -3.089 -10.561 1.00 91.62 84 LEU A CA 1
ATOM 660 C C . LEU A 1 84 ? -8.130 -1.817 -10.792 1.00 91.62 84 LEU A C 1
ATOM 662 O O . LEU A 1 84 ? -7.497 -1.694 -11.834 1.00 91.62 84 LEU A O 1
ATOM 666 N N . ALA A 1 85 ? -8.087 -0.906 -9.815 1.00 91.94 85 ALA A N 1
ATOM 667 C CA . ALA A 1 85 ? -7.322 0.337 -9.929 1.00 91.94 85 ALA A CA 1
ATOM 668 C C . ALA A 1 85 ? -5.818 0.055 -10.084 1.00 91.94 85 ALA A C 1
ATOM 670 O O . ALA A 1 85 ? -5.146 0.665 -10.912 1.00 91.94 85 ALA A O 1
ATOM 671 N N . ILE A 1 86 ? -5.313 -0.940 -9.350 1.00 93.38 86 ILE A N 1
ATOM 672 C CA . ILE A 1 86 ? -3.905 -1.348 -9.401 1.00 93.38 86 ILE A CA 1
ATOM 673 C C . ILE A 1 86 ? -3.562 -1.988 -10.757 1.00 93.38 86 ILE A C 1
ATOM 675 O O . ILE A 1 86 ? -2.502 -1.709 -11.311 1.00 93.38 86 ILE A O 1
ATOM 679 N N . ASN A 1 87 ? -4.459 -2.802 -11.329 1.00 93.88 87 ASN A N 1
ATOM 680 C CA . ASN A 1 87 ? -4.284 -3.357 -12.678 1.00 93.88 87 ASN A CA 1
ATOM 681 C C . ASN A 1 87 ? -4.266 -2.255 -13.750 1.00 93.88 87 ASN A C 1
ATOM 683 O O . ASN A 1 87 ? -3.427 -2.292 -14.651 1.00 93.88 87 ASN A O 1
ATOM 687 N N . THR A 1 88 ? -5.165 -1.270 -13.655 1.00 93.81 88 THR A N 1
ATOM 688 C CA . THR A 1 88 ? -5.192 -0.128 -14.581 1.00 93.81 88 THR A CA 1
ATOM 689 C C . THR A 1 88 ? -3.890 0.663 -14.512 1.00 93.81 88 THR A C 1
ATOM 691 O O . THR A 1 88 ? -3.311 0.963 -15.554 1.00 93.81 88 THR A O 1
ATOM 694 N N . TRP A 1 89 ? -3.384 0.911 -13.304 1.00 94.12 89 TRP A N 1
ATOM 695 C CA . TRP A 1 89 ? -2.092 1.560 -13.092 1.00 94.12 89 TRP A CA 1
ATOM 696 C C . TRP A 1 89 ? -0.914 0.739 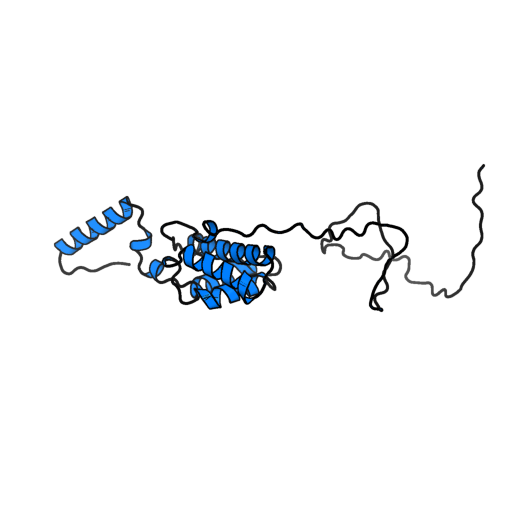-13.643 1.00 94.12 89 TRP A C 1
ATOM 698 O O . TRP A 1 89 ? -0.074 1.252 -14.373 1.00 94.12 89 TRP A O 1
ATOM 708 N N . ALA A 1 90 ? -0.859 -0.572 -13.395 1.00 92.62 90 ALA A N 1
ATOM 709 C CA . ALA A 1 90 ? 0.195 -1.418 -13.966 1.00 92.62 90 ALA A CA 1
ATOM 710 C C . ALA A 1 90 ? 0.181 -1.403 -15.510 1.00 92.62 90 ALA A C 1
ATOM 712 O O . ALA A 1 90 ? 1.230 -1.441 -16.163 1.00 92.62 90 ALA A O 1
ATOM 713 N N . ARG A 1 91 ? -1.014 -1.308 -16.109 1.00 91.81 91 ARG A N 1
ATOM 714 C CA . ARG A 1 91 ? -1.186 -1.188 -17.559 1.00 91.81 91 ARG A CA 1
ATOM 715 C C . ARG A 1 91 ? -0.760 0.184 -18.087 1.00 91.81 91 ARG A C 1
ATOM 717 O O . ARG A 1 91 ? -0.147 0.218 -19.154 1.00 91.81 91 ARG A O 1
ATOM 724 N N . SER A 1 92 ? -1.034 1.279 -17.372 1.00 92.69 92 SER A N 1
ATOM 725 C CA . SER A 1 92 ? -0.571 2.620 -17.766 1.00 92.69 92 SER A CA 1
ATOM 726 C C . SER A 1 92 ? 0.954 2.715 -17.730 1.00 92.69 92 SER A C 1
ATOM 728 O O . SER A 1 92 ? 1.550 3.147 -18.710 1.00 92.69 92 SER A O 1
ATOM 730 N N . LEU A 1 93 ? 1.614 2.145 -16.713 1.00 91.06 93 LEU A N 1
ATOM 731 C CA . LEU A 1 93 ? 3.085 2.062 -16.657 1.00 91.06 93 LEU A CA 1
ATOM 732 C C . LEU A 1 93 ? 3.696 1.365 -17.885 1.00 91.06 93 LEU A C 1
ATOM 734 O O . LEU A 1 93 ? 4.776 1.728 -18.351 1.00 91.06 93 LEU A O 1
ATOM 738 N N . THR A 1 94 ? 3.010 0.354 -18.419 1.00 89.69 94 THR A N 1
ATOM 739 C CA . THR A 1 94 ? 3.462 -0.349 -19.628 1.00 89.69 94 THR A CA 1
ATOM 740 C C . THR A 1 94 ? 3.246 0.500 -20.880 1.00 89.69 94 THR A C 1
ATOM 742 O O . THR A 1 94 ? 4.120 0.564 -21.740 1.00 89.69 94 THR A O 1
ATOM 745 N N . LYS A 1 95 ? 2.067 1.123 -21.004 1.00 89.12 95 LYS A N 1
ATOM 746 C CA . LYS A 1 95 ? 1.637 1.821 -22.221 1.00 89.12 95 LYS A CA 1
ATOM 747 C C . LYS A 1 95 ? 2.269 3.205 -22.365 1.00 89.12 95 LYS A C 1
ATOM 749 O O . LYS A 1 95 ? 2.709 3.545 -23.457 1.00 89.12 95 LYS A O 1
ATOM 754 N N . ASP A 1 96 ? 2.294 3.975 -21.285 1.00 89.25 96 ASP A N 1
ATOM 755 C CA . ASP A 1 96 ? 2.637 5.396 -21.316 1.00 89.25 96 ASP A CA 1
ATOM 756 C C . ASP A 1 96 ? 4.143 5.608 -21.118 1.00 89.25 96 ASP A C 1
ATOM 758 O O . ASP A 1 96 ? 4.748 6.450 -21.775 1.00 89.25 96 ASP A O 1
ATOM 762 N N . GLU A 1 97 ? 4.775 4.798 -20.263 1.00 86.81 97 GLU A N 1
ATOM 763 C CA . GLU A 1 97 ? 6.205 4.925 -19.950 1.00 86.81 97 GLU A CA 1
ATOM 764 C C . GLU A 1 97 ? 7.094 3.883 -20.641 1.00 86.81 97 GLU A C 1
ATOM 766 O O . GLU A 1 97 ? 8.319 4.002 -20.619 1.00 86.81 97 GLU A O 1
ATOM 771 N N . GLY A 1 98 ? 6.509 2.833 -21.228 1.00 88.06 98 GLY A N 1
ATOM 772 C CA . GLY A 1 98 ? 7.275 1.760 -21.867 1.00 88.06 98 GLY A CA 1
ATOM 773 C C . GLY A 1 98 ? 8.165 0.978 -20.893 1.00 88.06 98 GLY A C 1
ATOM 774 O O . GLY A 1 98 ? 9.213 0.456 -21.284 1.00 88.06 98 GLY A O 1
ATOM 775 N N . LEU A 1 99 ? 7.785 0.907 -19.611 1.00 89.38 99 LEU A N 1
ATOM 776 C CA . LEU A 1 99 ? 8.544 0.182 -18.594 1.00 89.38 99 LEU A CA 1
ATOM 777 C C . LEU A 1 99 ? 8.597 -1.317 -18.913 1.00 89.38 99 LEU A C 1
ATOM 779 O O . LEU A 1 99 ? 7.596 -1.951 -19.244 1.00 89.38 99 LEU A O 1
ATOM 783 N N . GLY A 1 100 ? 9.785 -1.906 -18.760 1.00 88.31 100 GLY A N 1
ATOM 784 C CA . GLY A 1 100 ? 9.967 -3.345 -18.929 1.00 88.31 100 GLY A CA 1
ATOM 785 C C . GLY A 1 100 ? 9.174 -4.165 -17.895 1.00 88.31 100 GLY A C 1
ATOM 786 O O . GLY A 1 100 ? 8.957 -3.699 -16.771 1.00 88.31 100 GLY A O 1
ATOM 787 N N . PRO A 1 101 ? 8.812 -5.423 -18.216 1.00 90.56 101 PRO A N 1
ATOM 788 C CA . PRO A 1 101 ? 7.967 -6.264 -17.361 1.00 90.56 101 PRO A CA 1
ATOM 789 C C . PRO A 1 101 ? 8.569 -6.480 -15.967 1.00 90.56 101 PRO A C 1
ATOM 791 O O . PRO A 1 101 ? 7.858 -6.443 -14.965 1.00 90.56 101 PRO A O 1
ATOM 794 N N . GLN A 1 102 ? 9.895 -6.619 -15.885 1.00 90.25 102 GLN A N 1
ATOM 795 C CA . GLN A 1 102 ? 10.602 -6.784 -14.616 1.00 90.25 102 GLN A CA 1
ATOM 796 C C . GLN A 1 102 ? 10.474 -5.554 -13.707 1.00 90.25 102 GLN A C 1
ATOM 798 O O . GLN A 1 102 ? 10.285 -5.691 -12.500 1.00 90.25 102 GLN A O 1
ATOM 803 N N . SER A 1 103 ? 10.530 -4.346 -14.272 1.00 91.19 103 SER A N 1
ATOM 804 C CA . SER A 1 103 ? 10.369 -3.108 -13.504 1.00 91.19 103 SER A CA 1
ATOM 805 C C . SER A 1 103 ? 8.973 -3.024 -12.891 1.00 91.19 103 SER A C 1
ATOM 807 O O . SER A 1 103 ? 8.837 -2.695 -11.715 1.00 91.19 103 SER A O 1
ATOM 809 N N . ILE A 1 104 ? 7.938 -3.400 -13.648 1.00 92.69 104 ILE A N 1
ATOM 810 C CA . ILE A 1 104 ? 6.548 -3.429 -13.169 1.00 92.69 104 ILE A CA 1
ATOM 811 C C . ILE A 1 104 ? 6.394 -4.425 -12.015 1.00 92.69 104 ILE A C 1
ATOM 813 O O . ILE A 1 104 ? 5.773 -4.108 -11.002 1.00 92.69 104 ILE A O 1
ATOM 817 N N . ILE A 1 105 ? 7.014 -5.605 -12.114 1.00 92.56 105 ILE A N 1
ATOM 818 C CA . ILE A 1 105 ? 7.030 -6.582 -11.017 1.00 92.56 105 ILE A CA 1
ATOM 819 C C . ILE A 1 105 ? 7.668 -5.980 -9.759 1.00 92.56 105 ILE A C 1
ATOM 821 O O . ILE A 1 105 ? 7.144 -6.185 -8.665 1.00 92.56 105 ILE A O 1
ATOM 825 N N . HIS A 1 106 ? 8.758 -5.216 -9.889 1.00 92.12 106 HIS A N 1
ATOM 826 C CA . HIS A 1 106 ? 9.376 -4.536 -8.748 1.00 92.12 106 HIS A CA 1
ATOM 827 C C . HIS A 1 106 ? 8.441 -3.498 -8.114 1.00 92.12 106 HIS A C 1
ATOM 829 O O . HIS A 1 106 ? 8.287 -3.512 -6.895 1.00 92.12 106 HIS A O 1
ATOM 835 N N . HIS A 1 107 ? 7.736 -2.695 -8.916 1.00 93.19 107 HIS A N 1
ATOM 836 C CA . HIS A 1 107 ? 6.704 -1.779 -8.416 1.00 93.19 107 HIS A CA 1
ATOM 837 C C . HIS A 1 107 ? 5.599 -2.512 -7.643 1.00 93.19 107 HIS A C 1
ATOM 839 O O . HIS A 1 107 ? 5.279 -2.137 -6.514 1.00 93.19 107 HIS A O 1
ATOM 845 N N . LEU A 1 108 ? 5.057 -3.595 -8.209 1.00 94.38 108 LEU A N 1
ATOM 846 C CA . LEU A 1 108 ? 4.018 -4.402 -7.565 1.00 94.38 108 LEU A CA 1
ATOM 847 C C . LEU A 1 108 ? 4.524 -5.103 -6.297 1.00 94.38 108 LEU A C 1
ATOM 849 O O . LEU A 1 108 ? 3.782 -5.239 -5.328 1.00 94.38 108 LEU A O 1
ATOM 853 N N . ASN A 1 109 ? 5.784 -5.537 -6.264 1.00 93.38 109 ASN A N 1
ATOM 854 C CA . ASN A 1 109 ? 6.383 -6.144 -5.076 1.00 93.38 109 ASN A CA 1
ATOM 855 C C . ASN A 1 109 ? 6.561 -5.127 -3.949 1.00 93.38 109 ASN A C 1
ATOM 857 O O . ASN A 1 109 ? 6.181 -5.419 -2.816 1.00 93.38 109 ASN A O 1
ATOM 861 N N . THR A 1 110 ? 7.072 -3.932 -4.256 1.00 93.00 110 THR A N 1
ATOM 862 C CA . THR A 1 110 ? 7.163 -2.839 -3.280 1.00 93.00 110 THR A CA 1
ATOM 863 C C . THR A 1 110 ? 5.780 -2.478 -2.749 1.00 93.00 110 THR A C 1
ATOM 865 O O . THR A 1 110 ? 5.604 -2.367 -1.538 1.00 93.00 110 THR A O 1
ATOM 868 N N . PHE A 1 111 ? 4.776 -2.385 -3.625 1.00 94.31 111 PHE A N 1
ATOM 869 C CA . PHE A 1 111 ? 3.413 -2.082 -3.202 1.00 94.31 111 PHE A CA 1
ATOM 870 C C . PHE A 1 111 ? 2.817 -3.193 -2.324 1.00 94.31 111 PHE A C 1
ATOM 872 O O . PHE A 1 111 ? 2.228 -2.926 -1.281 1.00 94.31 111 PHE A O 1
ATOM 879 N N . SER A 1 112 ? 3.030 -4.460 -2.684 1.00 93.88 112 SER A N 1
ATOM 880 C CA . SER A 1 112 ? 2.592 -5.593 -1.867 1.00 93.88 112 SER A CA 1
ATOM 881 C C . SER A 1 112 ? 3.231 -5.580 -0.474 1.00 93.88 112 SER A C 1
ATOM 883 O O . SER A 1 112 ? 2.552 -5.923 0.492 1.00 93.88 112 SER A O 1
ATOM 885 N N . GLY A 1 113 ? 4.512 -5.210 -0.368 1.00 92.12 113 GLY A N 1
ATOM 886 C CA . GLY A 1 113 ? 5.219 -5.075 0.908 1.00 92.12 113 GLY A CA 1
ATOM 887 C C . GLY A 1 113 ? 4.675 -3.931 1.765 1.00 92.12 113 GLY A C 1
ATOM 888 O O . GLY A 1 113 ? 4.471 -4.112 2.960 1.00 92.12 113 GLY A O 1
ATOM 889 N N . LEU A 1 114 ? 4.346 -2.794 1.145 1.00 92.44 114 LEU A N 1
ATOM 890 C CA . LEU A 1 114 ? 3.707 -1.657 1.813 1.00 92.44 114 LEU A CA 1
ATOM 891 C C . LEU A 1 114 ? 2.354 -2.039 2.435 1.00 92.44 114 LEU A C 1
ATOM 893 O O . LEU A 1 114 ? 2.097 -1.739 3.600 1.00 92.44 114 LEU A O 1
ATOM 897 N N . ILE A 1 115 ? 1.494 -2.735 1.684 1.00 91.75 115 ILE A N 1
ATOM 898 C CA . ILE A 1 115 ? 0.191 -3.187 2.201 1.00 91.75 115 ILE A CA 1
ATOM 899 C C . ILE A 1 115 ? 0.370 -4.203 3.327 1.00 91.75 115 ILE A C 1
ATOM 901 O O . ILE A 1 115 ? -0.335 -4.130 4.330 1.00 91.75 115 ILE A O 1
ATOM 905 N N . GLN A 1 116 ? 1.344 -5.107 3.204 1.00 91.75 116 GLN A N 1
ATOM 906 C CA . GLN A 1 116 ? 1.655 -6.051 4.275 1.00 91.75 116 GLN A CA 1
ATOM 907 C C . GLN A 1 116 ? 2.095 -5.324 5.553 1.00 91.75 116 GLN A C 1
ATOM 909 O O . GLN A 1 116 ? 1.584 -5.639 6.621 1.00 91.75 116 GLN A O 1
ATOM 914 N N . HIS A 1 117 ? 2.981 -4.329 5.436 1.00 90.94 117 HI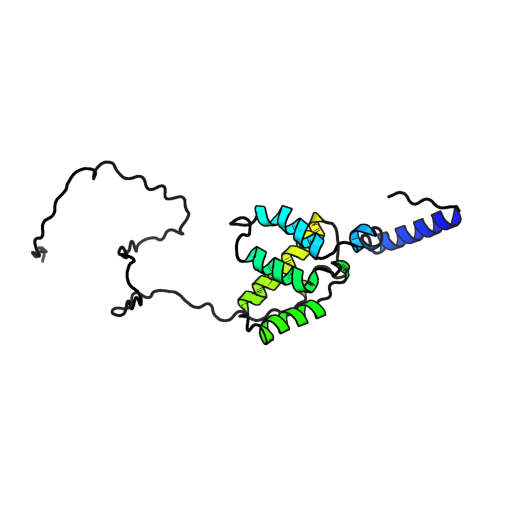S A N 1
ATOM 915 C CA . HIS A 1 117 ? 3.408 -3.489 6.559 1.00 90.94 117 HIS A CA 1
ATOM 916 C C . HIS A 1 117 ? 2.231 -2.767 7.206 1.00 90.94 117 HIS A C 1
ATOM 918 O O . HIS A 1 117 ? 2.108 -2.744 8.423 1.00 90.94 117 HIS A O 1
ATOM 924 N N . THR A 1 118 ? 1.324 -2.228 6.395 1.00 89.19 118 THR A N 1
ATOM 925 C CA . THR A 1 118 ? 0.136 -1.526 6.899 1.00 89.19 118 THR A CA 1
ATOM 926 C C . THR A 1 118 ? -0.763 -2.468 7.705 1.00 89.19 118 THR A C 1
ATOM 928 O O . THR A 1 118 ? -1.235 -2.111 8.780 1.00 89.19 118 THR A O 1
ATOM 931 N N . GLN A 1 119 ? -0.931 -3.708 7.244 1.00 88.25 119 GLN A N 1
ATOM 932 C CA . GLN A 1 119 ? -1.702 -4.723 7.962 1.00 88.25 119 GLN A CA 1
ATOM 933 C C . GLN A 1 119 ? -1.026 -5.156 9.269 1.00 88.25 119 GLN A C 1
ATOM 935 O O . GLN A 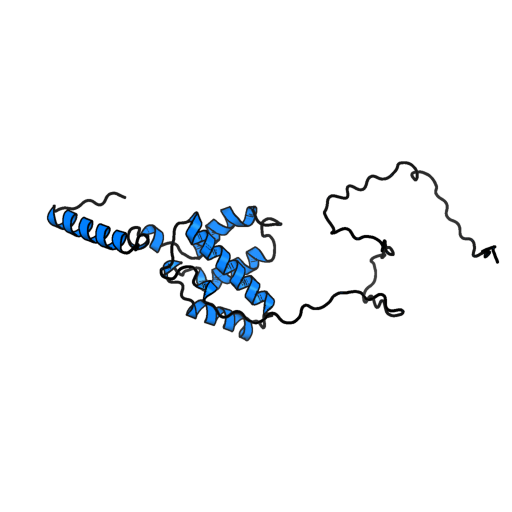1 119 ? -1.709 -5.357 10.265 1.00 88.25 119 GLN A O 1
ATOM 940 N N . THR A 1 120 ? 0.302 -5.308 9.289 1.00 87.31 120 THR A N 1
ATOM 941 C CA . THR A 1 120 ? 1.016 -5.833 10.466 1.00 87.31 120 THR A CA 1
ATOM 942 C C . THR A 1 120 ? 1.376 -4.766 11.492 1.00 87.31 120 THR A C 1
ATOM 944 O O . THR A 1 120 ? 1.257 -5.010 12.685 1.00 87.31 120 THR A O 1
ATOM 947 N N . ALA A 1 121 ? 1.855 -3.606 11.042 1.00 85.19 121 ALA A N 1
ATOM 948 C CA . ALA A 1 121 ? 2.378 -2.552 11.907 1.00 85.19 121 ALA A CA 1
ATOM 949 C C . ALA A 1 121 ? 1.311 -1.518 12.277 1.00 85.19 121 ALA A C 1
ATOM 951 O O . ALA A 1 121 ? 1.321 -1.014 13.395 1.00 85.19 121 ALA A O 1
ATOM 952 N N . LEU A 1 122 ? 0.397 -1.203 11.351 1.00 82.12 122 LEU A N 1
ATOM 953 C CA . LEU A 1 122 ? -0.672 -0.225 11.583 1.00 82.12 122 LEU A CA 1
ATOM 954 C C . LEU A 1 122 ? -2.010 -0.888 11.941 1.00 82.12 122 LEU A C 1
ATOM 956 O O . LEU A 1 122 ? -2.928 -0.190 12.353 1.00 82.12 122 LEU A O 1
ATOM 960 N N . GLY A 1 123 ? -2.129 -2.214 11.798 1.00 78.00 123 GLY A N 1
ATOM 961 C CA . GLY A 1 123 ? -3.356 -2.954 12.113 1.00 78.00 123 GLY A CA 1
ATOM 962 C C . GLY A 1 123 ? -4.530 -2.627 11.188 1.00 78.00 123 GLY A C 1
ATOM 963 O O . GLY A 1 123 ? -5.674 -2.862 11.554 1.00 78.00 123 GLY A O 1
ATOM 964 N N . VAL A 1 124 ? -4.262 -2.056 10.008 1.00 82.44 124 VAL A N 1
ATOM 965 C CA . VAL A 1 124 ? -5.296 -1.692 9.034 1.00 82.44 124 VAL A CA 1
ATOM 966 C C . VAL A 1 124 ? -5.503 -2.861 8.086 1.00 82.44 124 VAL A C 1
ATOM 968 O O . VAL A 1 124 ? -4.715 -3.055 7.150 1.00 82.44 124 VAL A O 1
ATOM 971 N N . HIS A 1 125 ? -6.554 -3.650 8.304 1.00 76.69 125 HIS A N 1
ATOM 972 C CA . HIS A 1 125 ? -6.869 -4.743 7.399 1.00 76.69 125 HIS A CA 1
ATOM 973 C C . HIS A 1 125 ? -7.770 -4.280 6.253 1.00 76.69 125 HIS A C 1
ATOM 975 O O . HIS A 1 125 ? -8.619 -3.396 6.360 1.00 76.69 125 HIS A O 1
ATOM 981 N N . THR A 1 126 ? -7.533 -4.873 5.088 1.00 74.62 126 THR A N 1
ATOM 982 C CA . THR A 1 126 ? -8.364 -4.674 3.901 1.00 74.62 126 THR A CA 1
ATOM 983 C C . THR A 1 126 ? -9.356 -5.841 3.829 1.00 74.62 126 THR A C 1
ATOM 985 O O . THR A 1 126 ? -8.922 -6.975 4.055 1.00 74.62 126 THR A O 1
ATOM 988 N N . PRO A 1 127 ? -10.634 -5.638 3.451 1.00 69.44 127 PRO A N 1
ATOM 989 C CA . PRO A 1 127 ? -11.666 -6.683 3.536 1.00 69.44 127 PRO A CA 1
ATOM 990 C C . PRO A 1 127 ? -11.336 -7.994 2.805 1.00 69.44 127 PRO A C 1
ATOM 992 O O . PRO A 1 127 ? -11.705 -9.072 3.252 1.00 69.44 127 PRO A O 1
ATOM 995 N N . ALA A 1 128 ? -10.612 -7.917 1.685 1.00 72.25 128 ALA A N 1
ATOM 996 C CA . ALA A 1 128 ? -10.175 -9.080 0.907 1.00 72.25 128 ALA A CA 1
ATOM 997 C C . ALA A 1 128 ? -8.657 -9.337 1.027 1.00 72.25 128 ALA A C 1
ATOM 999 O O . ALA A 1 128 ? -8.034 -9.892 0.121 1.00 72.25 128 ALA A O 1
ATOM 1000 N N . GLY A 1 129 ? -8.033 -8.885 2.120 1.00 82.94 129 GLY A N 1
ATOM 1001 C CA . GLY A 1 129 ? -6.595 -8.995 2.347 1.00 82.94 129 GLY A CA 1
ATOM 1002 C C . GLY A 1 129 ? -5.770 -8.158 1.364 1.00 82.94 129 GLY A C 1
ATOM 1003 O O . GLY A 1 129 ? -6.193 -7.102 0.895 1.00 82.94 129 GLY A O 1
ATOM 1004 N N . ASN A 1 130 ? -4.553 -8.603 1.047 1.00 86.88 130 ASN A N 1
ATOM 1005 C CA . ASN A 1 130 ? -3.652 -7.844 0.178 1.00 86.88 130 ASN A CA 1
ATOM 1006 C C . ASN A 1 130 ? -4.118 -7.851 -1.293 1.00 86.88 130 ASN A C 1
ATOM 1008 O O . ASN A 1 130 ? -3.869 -8.801 -2.038 1.00 86.88 130 ASN A O 1
ATOM 1012 N N . GLN A 1 131 ? -4.726 -6.742 -1.717 1.00 87.06 131 GLN A N 1
ATOM 1013 C CA . GLN A 1 131 ? -5.295 -6.560 -3.058 1.00 87.06 131 GLN A CA 1
ATOM 1014 C C . GLN A 1 131 ? -4.257 -6.636 -4.185 1.00 87.06 131 GLN A C 1
ATOM 1016 O O . GLN A 1 131 ? -4.591 -7.010 -5.307 1.00 87.06 131 GLN A O 1
ATOM 1021 N N . VAL A 1 132 ? -2.987 -6.333 -3.897 1.00 90.69 132 VAL A N 1
ATOM 1022 C CA . VAL A 1 132 ? -1.899 -6.359 -4.889 1.00 90.69 132 VAL A CA 1
ATOM 1023 C C . VAL A 1 132 ? -1.612 -7.789 -5.358 1.00 90.69 132 VAL A C 1
ATOM 1025 O O . VAL A 1 132 ? -1.155 -8.001 -6.479 1.00 90.69 132 VAL A O 1
ATOM 1028 N N . LYS A 1 133 ? -1.905 -8.801 -4.530 1.00 88.44 133 LYS A N 1
ATOM 1029 C CA . LYS A 1 133 ? -1.712 -10.213 -4.898 1.00 88.44 133 LYS A CA 1
ATOM 1030 C C . LYS A 1 133 ? -2.720 -10.701 -5.943 1.00 88.44 133 LYS A C 1
ATOM 1032 O O . LYS A 1 133 ? -2.439 -11.681 -6.619 1.00 88.44 133 LYS A O 1
ATOM 1037 N N . LEU A 1 134 ? -3.847 -10.004 -6.099 1.00 88.81 134 LEU A N 1
ATOM 1038 C CA . LEU A 1 134 ? -4.889 -10.314 -7.085 1.00 88.81 134 LEU A CA 1
ATOM 1039 C C . LEU A 1 134 ? -4.591 -9.722 -8.476 1.00 88.81 134 LEU A C 1
ATOM 1041 O O . LEU A 1 134 ? -5.336 -9.948 -9.425 1.00 88.81 134 LEU A O 1
ATOM 1045 N N . VAL A 1 135 ? -3.527 -8.926 -8.598 1.00 90.44 135 VAL A N 1
ATOM 1046 C CA . VAL A 1 135 ? -3.145 -8.230 -9.833 1.00 90.44 135 VAL A CA 1
ATOM 1047 C C . VAL A 1 135 ? -2.429 -9.192 -10.778 1.00 90.44 135 VAL A C 1
ATOM 1049 O O . VAL A 1 135 ? -1.541 -9.942 -10.363 1.00 90.44 135 VAL A O 1
ATOM 1052 N N . ALA A 1 136 ? -2.781 -9.138 -12.065 1.00 88.38 136 ALA A N 1
ATOM 1053 C CA . ALA A 1 136 ? -2.122 -9.935 -13.091 1.00 88.38 136 ALA A CA 1
ATOM 1054 C C . ALA A 1 136 ? -0.692 -9.423 -13.308 1.00 88.38 136 ALA A C 1
ATOM 1056 O O . ALA A 1 136 ? -0.470 -8.264 -13.663 1.00 88.38 136 ALA A O 1
ATOM 1057 N N . ARG A 1 137 ? 0.297 -10.289 -13.080 1.00 90.12 137 ARG A N 1
ATOM 1058 C CA . ARG A 1 137 ? 1.712 -9.933 -13.215 1.00 90.12 137 ARG A CA 1
ATOM 1059 C C . ARG A 1 137 ? 2.188 -10.203 -14.642 1.00 90.12 137 ARG A C 1
ATOM 1061 O O . ARG A 1 137 ? 1.910 -11.283 -15.164 1.00 90.12 137 ARG A O 1
ATOM 1068 N N . PRO A 1 138 ? 2.918 -9.266 -15.272 1.00 87.38 138 PRO A N 1
ATOM 1069 C CA . PRO A 1 138 ? 3.514 -9.526 -16.573 1.00 87.38 138 PRO A CA 1
ATOM 1070 C C . PRO A 1 138 ? 4.595 -10.605 -16.446 1.00 87.38 138 PRO A C 1
ATOM 1072 O O . PRO A 1 138 ? 5.268 -10.701 -15.420 1.00 87.38 138 PRO A O 1
ATOM 1075 N N . PHE A 1 139 ? 4.778 -11.412 -17.490 1.00 85.62 139 PHE A N 1
ATOM 1076 C CA . PHE A 1 139 ? 5.838 -12.416 -17.513 1.00 85.62 139 PHE A CA 1
ATOM 1077 C C . PHE A 1 139 ? 7.201 -11.723 -17.689 1.00 85.62 139 PHE A C 1
ATOM 1079 O O . PHE A 1 139 ? 7.374 -10.975 -18.658 1.00 85.62 139 PHE A O 1
ATOM 1086 N N . PRO A 1 140 ? 8.173 -11.918 -16.778 1.00 82.25 140 PRO A N 1
ATOM 1087 C CA . PRO A 1 140 ? 9.508 -11.381 -16.976 1.00 82.25 140 PRO A CA 1
ATOM 1088 C C . PRO A 1 140 ? 10.162 -12.112 -18.152 1.00 82.25 140 PRO A C 1
ATOM 1090 O O . PRO A 1 140 ? 10.213 -13.338 -18.185 1.00 82.25 140 PRO A O 1
ATOM 1093 N N . GLY A 1 141 ? 10.642 -11.356 -19.140 1.00 77.25 141 GLY A N 1
ATOM 1094 C CA . GLY A 1 141 ? 11.379 -11.930 -20.264 1.00 77.25 141 GLY A CA 1
ATOM 1095 C C . GLY A 1 141 ? 12.667 -12.626 -19.816 1.00 77.25 141 GLY A C 1
ATOM 1096 O O . GLY A 1 141 ? 13.127 -12.439 -18.687 1.00 77.25 141 GLY A O 1
ATOM 1097 N N . ALA A 1 142 ? 13.264 -13.405 -20.723 1.00 78.56 142 ALA A N 1
ATOM 1098 C CA . ALA A 1 142 ? 14.517 -14.105 -20.463 1.00 78.56 142 ALA A CA 1
ATOM 1099 C C . ALA A 1 142 ? 15.582 -13.151 -19.896 1.00 78.56 142 ALA A C 1
ATOM 1101 O O . ALA A 1 142 ? 15.786 -12.040 -20.405 1.00 78.56 142 ALA A O 1
ATOM 1102 N N . ALA A 1 143 ? 16.254 -13.593 -18.830 1.00 74.06 143 ALA A N 1
ATOM 1103 C CA . ALA A 1 143 ? 17.394 -12.875 -18.292 1.00 74.06 143 ALA A CA 1
ATOM 1104 C C . ALA A 1 143 ? 18.436 -12.716 -19.403 1.00 74.06 143 ALA A C 1
ATOM 1106 O O . ALA A 1 143 ? 18.721 -13.649 -20.151 1.00 74.06 143 ALA A O 1
ATOM 1107 N N . ARG A 1 144 ? 18.995 -11.513 -19.538 1.00 75.06 144 ARG A N 1
ATOM 1108 C CA . ARG A 1 144 ? 20.116 -11.317 -20.454 1.00 75.06 144 ARG A CA 1
ATOM 1109 C C . ARG A 1 144 ? 21.340 -11.962 -19.828 1.00 75.06 144 ARG A C 1
ATOM 1111 O O . ARG A 1 144 ? 21.856 -11.427 -18.845 1.00 75.06 144 ARG A O 1
ATOM 1118 N N . ASP A 1 145 ? 21.802 -13.061 -20.409 1.00 67.25 145 ASP A N 1
ATOM 1119 C CA . ASP A 1 145 ? 23.066 -13.668 -20.023 1.00 67.25 145 ASP A CA 1
ATOM 1120 C C . ASP A 1 145 ? 24.199 -12.683 -20.305 1.00 67.25 145 ASP A C 1
ATOM 1122 O O . ASP A 1 145 ? 24.495 -12.320 -21.442 1.00 67.25 145 ASP A O 1
ATOM 1126 N N . ARG A 1 146 ? 24.825 -12.211 -19.227 1.00 63.94 146 ARG A N 1
ATOM 1127 C CA . ARG A 1 146 ? 26.065 -11.431 -19.265 1.00 63.94 146 ARG A CA 1
ATOM 1128 C C . ARG A 1 146 ? 27.233 -12.338 -18.907 1.00 63.94 146 ARG A C 1
ATOM 1130 O O . ARG A 1 146 ? 28.055 -12.000 -18.060 1.00 63.94 146 ARG A O 1
ATOM 1137 N N . VAL A 1 147 ? 27.263 -13.527 -19.502 1.00 65.25 147 VAL A N 1
ATOM 1138 C CA . VAL A 1 147 ? 28.405 -14.425 -19.377 1.00 65.25 147 VAL A CA 1
ATOM 1139 C C . VAL A 1 147 ? 29.415 -13.993 -20.428 1.00 65.25 147 VAL A C 1
ATOM 1141 O O . VAL A 1 147 ? 29.181 -14.141 -21.626 1.00 65.25 147 VAL A O 1
ATOM 1144 N N . CYS A 1 148 ? 30.540 -13.435 -19.983 1.00 53.22 148 CYS A N 1
ATOM 1145 C CA . CYS A 1 148 ? 31.705 -13.301 -20.845 1.00 53.22 148 CYS A CA 1
ATOM 1146 C C . CYS A 1 148 ? 32.231 -14.711 -21.121 1.00 53.22 148 CYS A C 1
ATOM 1148 O O . CYS A 1 148 ? 32.991 -15.266 -20.330 1.00 53.22 148 CYS A O 1
ATOM 1150 N N . VAL A 1 149 ? 31.798 -15.314 -22.225 1.00 55.78 149 VAL A N 1
ATOM 1151 C CA . VAL A 1 149 ? 32.437 -16.526 -22.730 1.00 55.78 149 VAL A CA 1
ATOM 1152 C C . VAL A 1 149 ? 33.830 -16.116 -23.195 1.00 55.78 149 VAL A C 1
ATOM 1154 O O . VAL A 1 149 ? 33.973 -15.180 -23.981 1.00 55.78 149 VAL A O 1
ATOM 1157 N N . MET A 1 150 ? 34.860 -16.795 -22.689 1.00 43.31 150 MET A N 1
ATOM 1158 C CA . MET A 1 150 ? 36.246 -16.649 -23.140 1.00 43.31 150 MET A CA 1
ATOM 1159 C C . MET A 1 150 ? 36.377 -17.231 -24.556 1.00 43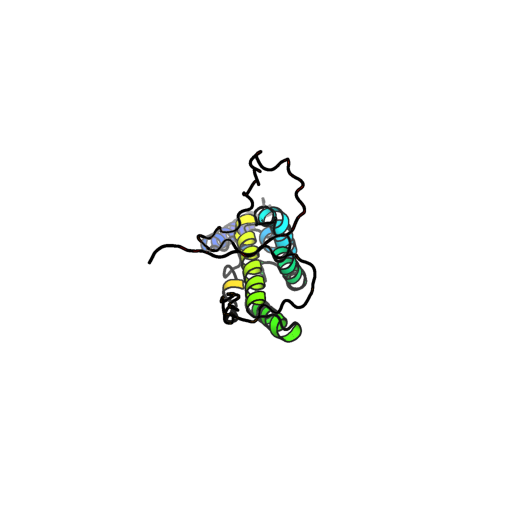.31 150 MET A C 1
ATOM 1161 O O . MET A 1 150 ? 36.975 -18.281 -24.761 1.00 43.31 150 MET A O 1
ATOM 1165 N N . ALA A 1 151 ? 35.755 -16.581 -25.537 1.00 44.50 151 ALA A N 1
ATOM 1166 C CA . ALA A 1 151 ? 35.916 -16.883 -26.946 1.00 44.50 151 ALA A CA 1
ATOM 1167 C C . ALA A 1 151 ? 36.980 -15.939 -27.513 1.00 44.50 151 ALA A C 1
ATOM 1169 O O . ALA A 1 151 ? 36.853 -14.714 -27.465 1.00 44.50 151 ALA A O 1
ATOM 1170 N N . SER A 1 152 ? 38.058 -16.547 -28.004 1.00 45.28 152 SER A N 1
ATOM 1171 C CA . SER A 1 152 ? 39.179 -15.903 -28.679 1.00 45.28 152 SER A CA 1
ATOM 1172 C C . SER A 1 152 ? 38.692 -14.854 -29.688 1.00 45.28 152 SER A C 1
ATOM 1174 O O . SER A 1 152 ? 37.969 -15.197 -30.621 1.00 45.28 152 SER A O 1
ATOM 1176 N N . SER A 1 153 ? 39.104 -13.595 -29.479 1.00 45.66 153 SER A N 1
ATOM 1177 C CA . SER A 1 153 ? 39.341 -12.527 -30.476 1.00 45.66 153 SER A CA 1
ATOM 1178 C C . SER A 1 153 ? 38.590 -11.190 -30.379 1.00 45.66 153 SER A C 1
ATOM 1180 O O . SER A 1 153 ? 39.048 -10.255 -31.029 1.00 45.66 153 SER A O 1
ATOM 1182 N N . ILE A 1 154 ? 37.543 -10.975 -29.569 1.00 42.28 154 ILE A N 1
ATOM 1183 C CA . ILE A 1 154 ? 36.887 -9.640 -29.551 1.00 42.28 154 ILE A CA 1
ATOM 1184 C C . ILE A 1 154 ? 36.537 -9.170 -28.135 1.00 42.28 154 ILE A C 1
ATOM 1186 O O . ILE A 1 154 ? 35.396 -9.223 -27.688 1.00 42.28 154 ILE A O 1
ATOM 1190 N N . CYS A 1 155 ? 37.531 -8.602 -27.453 1.00 33.31 155 CYS A N 1
ATOM 1191 C CA . CYS A 1 155 ? 37.307 -7.675 -26.348 1.00 33.31 155 CYS A CA 1
ATOM 1192 C C . CYS A 1 155 ? 37.181 -6.262 -26.945 1.00 33.31 155 CYS A C 1
ATOM 1194 O O . CYS A 1 155 ? 38.158 -5.521 -27.045 1.00 33.31 155 CYS A O 1
ATOM 1196 N N . ARG A 1 156 ? 35.993 -5.895 -27.443 1.00 32.41 156 ARG A N 1
ATOM 1197 C CA . ARG A 1 156 ? 35.743 -4.537 -27.951 1.00 32.41 156 ARG A CA 1
ATOM 1198 C C . ARG A 1 156 ? 35.270 -3.645 -26.803 1.00 32.41 156 ARG A C 1
ATOM 1200 O O . ARG A 1 156 ? 34.080 -3.411 -26.627 1.00 32.41 156 ARG A O 1
ATOM 1207 N N . CYS A 1 157 ? 36.224 -3.130 -26.032 1.00 30.42 157 CYS A N 1
ATOM 1208 C CA . CYS A 1 157 ? 36.002 -2.000 -25.133 1.00 30.42 157 CYS A CA 1
ATOM 1209 C C . CYS A 1 157 ? 35.840 -0.717 -25.966 1.00 30.42 157 CYS A C 1
ATOM 1211 O O . CYS A 1 157 ? 36.827 -0.162 -26.443 1.00 30.42 157 CYS A O 1
ATOM 1213 N N . VAL A 1 158 ? 34.614 -0.211 -26.136 1.00 31.73 158 VAL A N 1
ATOM 1214 C CA . VAL A 1 158 ? 34.393 1.168 -26.614 1.00 31.73 158 VAL A CA 1
ATOM 1215 C C . VAL A 1 158 ? 34.308 2.106 -25.408 1.00 31.73 158 VAL A C 1
ATOM 1217 O O . VAL A 1 158 ? 33.225 2.410 -24.922 1.00 31.73 158 VAL A O 1
ATOM 1220 N N . ARG A 1 159 ? 35.486 2.508 -24.916 1.00 27.86 159 ARG A N 1
ATOM 1221 C CA . ARG A 1 159 ? 35.913 3.843 -24.431 1.00 27.86 159 ARG A CA 1
ATOM 1222 C C . ARG A 1 159 ? 37.103 3.688 -23.467 1.00 27.86 159 ARG A C 1
ATOM 1224 O O . ARG A 1 159 ? 37.090 2.778 -22.641 1.00 27.86 159 ARG A O 1
ATOM 1231 N N . PRO A 1 160 ? 38.147 4.528 -23.595 1.00 37.50 160 PRO A N 1
ATOM 1232 C CA . PRO A 1 160 ? 39.435 4.290 -22.957 1.00 37.50 160 PRO A CA 1
ATOM 1233 C C . PRO A 1 160 ? 39.478 4.810 -21.513 1.00 37.50 160 PRO A C 1
ATOM 1235 O O . PRO A 1 160 ? 38.689 5.666 -21.126 1.00 37.50 160 PRO A O 1
ATOM 1238 N N . ALA A 1 161 ? 40.485 4.320 -20.784 1.00 33.50 161 ALA A N 1
ATOM 1239 C CA . ALA A 1 161 ? 40.942 4.745 -19.457 1.00 33.50 161 ALA A CA 1
ATOM 1240 C C . ALA A 1 161 ? 40.324 4.066 -18.223 1.00 33.50 161 ALA A C 1
ATOM 1242 O O . ALA A 1 161 ? 40.121 4.713 -17.205 1.00 33.50 161 ALA A O 1
ATOM 1243 N N . ILE A 1 162 ? 40.171 2.740 -18.240 1.00 38.59 162 ILE A N 1
ATOM 1244 C CA . ILE A 1 162 ? 40.419 1.936 -17.031 1.00 38.59 162 ILE A CA 1
ATOM 1245 C C . ILE A 1 162 ? 41.423 0.845 -17.405 1.00 38.59 162 ILE A C 1
ATOM 1247 O O . ILE A 1 162 ? 41.191 0.036 -18.302 1.00 38.59 162 ILE A O 1
ATOM 1251 N N . ARG A 1 163 ? 42.580 0.870 -16.743 1.00 34.88 163 ARG A N 1
ATOM 1252 C CA . ARG A 1 163 ? 43.641 -0.133 -16.848 1.00 34.88 163 ARG A CA 1
ATOM 1253 C C . ARG A 1 163 ? 43.107 -1.431 -16.238 1.00 34.88 163 ARG A C 1
ATOM 1255 O O . ARG A 1 163 ? 43.073 -1.572 -15.022 1.00 34.88 163 ARG A O 1
ATOM 1262 N N . VAL A 1 164 ? 42.614 -2.337 -17.079 1.00 38.56 164 VAL A N 1
ATOM 1263 C CA . VAL A 1 164 ? 42.081 -3.632 -16.643 1.00 38.56 164 VAL A CA 1
ATOM 1264 C C . VAL A 1 164 ? 43.243 -4.551 -16.268 1.00 38.56 164 VAL A C 1
ATOM 1266 O O . VAL A 1 164 ? 44.125 -4.823 -17.079 1.00 38.56 164 VAL A O 1
ATOM 1269 N N . MET A 1 165 ? 43.228 -5.009 -15.019 1.00 32.56 165 MET A N 1
ATOM 1270 C CA . MET A 1 165 ? 44.066 -6.086 -14.502 1.00 32.56 165 MET A CA 1
ATOM 1271 C C . MET A 1 165 ? 43.490 -7.426 -14.989 1.00 32.56 165 MET A C 1
ATOM 1273 O O . MET A 1 165 ? 42.289 -7.665 -14.878 1.00 32.56 165 MET A O 1
ATOM 1277 N N . ALA A 1 166 ? 44.339 -8.261 -15.587 1.00 37.59 166 ALA A N 1
ATOM 1278 C CA . ALA A 1 166 ? 44.003 -9.598 -16.081 1.00 37.59 166 ALA A CA 1
ATOM 1279 C C . ALA A 1 166 ? 43.772 -10.604 -14.917 1.00 37.59 166 ALA A C 1
ATOM 1281 O O . ALA A 1 166 ? 44.136 -10.307 -13.778 1.00 37.59 166 ALA A O 1
ATOM 1282 N N . PRO A 1 167 ? 43.133 -11.766 -15.166 1.00 42.25 167 PRO A N 1
ATOM 1283 C CA . PRO A 1 167 ? 42.155 -12.355 -14.252 1.00 42.25 167 PRO A CA 1
ATOM 1284 C C . PRO A 1 167 ? 42.727 -13.406 -13.293 1.00 42.25 167 PRO A C 1
ATOM 1286 O O . PRO A 1 167 ? 43.465 -14.304 -13.693 1.00 42.25 167 PRO A O 1
ATOM 1289 N N . THR A 1 168 ? 42.254 -13.402 -12.046 1.00 37.00 168 THR A N 1
ATOM 1290 C CA . THR A 1 168 ? 42.247 -14.593 -11.189 1.00 37.00 168 THR A CA 1
ATOM 1291 C C . THR A 1 168 ? 41.022 -15.440 -11.533 1.00 37.00 168 THR A C 1
ATOM 1293 O O . THR A 1 168 ? 39.936 -15.277 -10.987 1.00 37.00 168 THR A O 1
ATOM 1296 N N . CYS A 1 169 ? 41.192 -16.354 -12.488 1.00 36.28 169 CYS A N 1
ATOM 1297 C CA . CYS A 1 169 ? 40.204 -17.375 -12.815 1.00 36.28 169 CYS A CA 1
ATOM 1298 C C . CYS A 1 169 ? 40.681 -18.726 -12.273 1.00 36.28 169 CYS A C 1
ATOM 1300 O O . CYS A 1 169 ? 41.331 -19.489 -12.980 1.00 36.28 169 CYS A O 1
ATOM 1302 N N . LYS A 1 170 ? 40.385 -18.999 -11.000 1.00 38.84 170 LYS A N 1
ATOM 1303 C CA . LYS A 1 170 ? 40.184 -20.341 -10.429 1.00 38.84 170 LYS A CA 1
ATOM 1304 C C . LYS A 1 170 ? 39.651 -20.148 -9.010 1.00 38.84 170 LYS A C 1
ATOM 1306 O O . LYS A 1 170 ? 40.366 -19.632 -8.165 1.00 38.84 170 LYS A O 1
ATOM 1311 N N . LEU A 1 171 ? 38.407 -20.583 -8.797 1.00 38.34 171 LEU A N 1
ATOM 1312 C CA . LEU A 1 171 ? 37.640 -20.509 -7.545 1.00 38.34 171 LEU A CA 1
ATOM 1313 C C . LEU A 1 171 ? 37.157 -19.085 -7.225 1.00 38.34 171 LEU A C 1
ATOM 1315 O O . LEU A 1 171 ? 37.915 -18.201 -6.841 1.00 38.34 171 LEU A O 1
ATOM 1319 N N . GLY A 1 172 ? 35.866 -18.853 -7.465 1.00 40.62 172 GLY A N 1
ATOM 1320 C CA . GLY A 1 172 ? 35.254 -17.542 -7.291 1.00 40.62 172 GLY A CA 1
ATOM 1321 C C . GLY A 1 172 ? 35.212 -17.087 -5.833 1.00 40.62 172 GLY A C 1
ATOM 1322 O O . GLY A 1 172 ? 35.076 -17.907 -4.926 1.00 40.62 172 GLY A O 1
ATOM 1323 N N . PRO A 1 173 ? 35.192 -15.766 -5.621 1.00 44.38 173 PRO A N 1
ATOM 1324 C CA . PRO A 1 173 ? 34.500 -15.200 -4.487 1.00 44.38 173 PRO A CA 1
ATOM 1325 C C . PRO A 1 173 ? 33.336 -14.339 -4.977 1.00 44.38 173 PRO A C 1
ATOM 1327 O O . PRO A 1 173 ? 33.497 -13.413 -5.777 1.00 44.38 173 PRO A O 1
ATOM 1330 N N . CYS A 1 174 ? 32.150 -14.623 -4.438 1.00 36.03 174 CYS A N 1
ATOM 1331 C CA . CYS A 1 174 ? 31.131 -13.601 -4.261 1.00 36.03 174 CYS A CA 1
ATOM 1332 C C . CYS A 1 174 ? 31.805 -12.403 -3.590 1.00 36.03 174 CYS A C 1
ATOM 1334 O O . CYS A 1 174 ? 32.399 -12.539 -2.521 1.00 36.03 174 CYS A O 1
ATOM 1336 N N . TRP A 1 175 ? 31.761 -11.254 -4.256 1.00 32.09 175 TRP A N 1
ATOM 1337 C CA . TRP A 1 175 ? 32.292 -9.996 -3.754 1.00 32.09 175 TRP A CA 1
ATOM 1338 C C . TRP A 1 175 ? 31.541 -9.580 -2.482 1.00 32.09 175 TRP A C 1
ATOM 1340 O O . TRP A 1 175 ? 30.558 -8.844 -2.534 1.00 32.09 175 TRP A O 1
ATOM 1350 N N . SER A 1 176 ? 32.005 -10.064 -1.334 1.00 34.81 176 SER A N 1
ATOM 1351 C CA . SER A 1 176 ? 31.720 -9.477 -0.028 1.00 34.81 176 SER A CA 1
ATOM 1352 C C . SER A 1 176 ? 32.734 -8.357 0.243 1.00 34.81 176 SER A C 1
ATOM 1354 O O . SER A 1 176 ? 33.908 -8.520 -0.092 1.00 34.81 176 SER A O 1
ATOM 1356 N N . PRO A 1 177 ? 32.353 -7.241 0.895 1.00 37.88 177 PRO A N 1
ATOM 1357 C CA . PRO A 1 177 ? 33.263 -6.124 1.190 1.00 37.88 177 PRO A CA 1
ATOM 1358 C C . PRO A 1 177 ? 34.369 -6.431 2.217 1.00 37.88 177 PRO A C 1
ATOM 1360 O O . PRO A 1 177 ? 35.102 -5.531 2.612 1.00 37.88 177 PRO A O 1
ATOM 1363 N N . SER A 1 178 ? 34.505 -7.675 2.679 1.00 34.94 178 SER A N 1
ATOM 1364 C CA . SER A 1 178 ? 35.403 -8.060 3.777 1.00 34.94 178 SER A CA 1
ATOM 1365 C C . SER A 1 178 ? 36.848 -8.354 3.353 1.00 34.94 178 SER A C 1
ATOM 1367 O O . SER A 1 178 ? 37.630 -8.846 4.163 1.00 34.94 178 SER A O 1
ATOM 1369 N N . CYS A 1 179 ? 37.247 -8.036 2.120 1.00 35.41 179 CYS A N 1
ATOM 1370 C CA . CYS A 1 179 ? 38.658 -8.045 1.734 1.00 35.41 179 CYS A CA 1
ATOM 1371 C C . CYS A 1 179 ? 39.341 -6.762 2.228 1.00 35.41 179 CYS A C 1
ATOM 1373 O O . CYS A 1 179 ? 39.584 -5.827 1.466 1.00 35.41 179 CYS A O 1
ATOM 1375 N N . ALA A 1 180 ? 39.660 -6.723 3.522 1.00 36.88 180 ALA A N 1
ATOM 1376 C CA . ALA A 1 180 ? 40.711 -5.854 4.026 1.00 36.88 180 ALA A CA 1
ATOM 1377 C C . ALA A 1 180 ? 42.029 -6.301 3.376 1.00 36.88 180 ALA A C 1
ATOM 1379 O O . ALA A 1 180 ? 42.560 -7.370 3.677 1.00 36.88 180 ALA A O 1
ATOM 1380 N N . TRP A 1 181 ? 42.519 -5.504 2.432 1.00 38.72 181 TRP A N 1
ATOM 1381 C CA . TRP A 1 181 ? 43.801 -5.700 1.770 1.00 38.72 181 TRP A CA 1
ATOM 1382 C C . TRP A 1 181 ? 44.931 -5.550 2.795 1.00 38.72 181 TRP A C 1
ATOM 1384 O O . TRP A 1 181 ? 45.396 -4.444 3.054 1.00 38.72 181 TRP A O 1
ATOM 1394 N N . HIS A 1 182 ? 45.377 -6.651 3.397 1.00 34.25 182 HIS A N 1
ATOM 1395 C CA . HIS A 1 182 ? 46.671 -6.679 4.070 1.00 34.25 182 HIS A CA 1
ATOM 1396 C C . HIS A 1 182 ? 47.758 -6.837 3.005 1.00 34.25 182 HIS A C 1
ATOM 1398 O O . HIS A 1 182 ? 47.838 -7.860 2.326 1.00 34.25 182 HIS A O 1
ATOM 1404 N N . TRP A 1 183 ? 48.584 -5.805 2.839 1.00 33.91 183 TRP A N 1
ATOM 1405 C CA . TRP A 1 183 ? 49.834 -5.905 2.090 1.00 33.91 183 TRP A CA 1
ATOM 1406 C C . TRP A 1 183 ? 50.839 -6.742 2.900 1.00 33.91 183 TRP A C 1
ATOM 1408 O O . TRP A 1 183 ? 51.089 -6.406 4.059 1.00 33.91 183 TRP A O 1
ATOM 1418 N N . PRO A 1 184 ? 51.459 -7.795 2.336 1.00 33.00 184 PRO A N 1
ATOM 1419 C CA . PRO A 1 184 ? 52.638 -8.392 2.951 1.00 33.00 184 PRO A CA 1
ATOM 1420 C C . PRO A 1 184 ? 53.812 -7.388 2.906 1.00 33.00 184 PRO A C 1
ATOM 1422 O O . PRO A 1 184 ? 54.017 -6.736 1.878 1.00 33.00 184 PRO A O 1
ATOM 1425 N N . PRO A 1 185 ? 54.624 -7.251 3.972 1.00 41.00 185 PRO A N 1
ATOM 1426 C CA . PRO A 1 185 ? 55.625 -6.185 4.104 1.00 41.00 185 PRO A CA 1
ATOM 1427 C C . PRO A 1 185 ? 56.911 -6.419 3.284 1.00 41.00 185 PRO A C 1
ATOM 1429 O O . PRO A 1 185 ? 57.960 -5.875 3.613 1.00 41.00 185 PRO A O 1
ATOM 1432 N N . ALA A 1 186 ? 56.864 -7.213 2.211 1.00 37.91 186 ALA A N 1
ATOM 1433 C CA . ALA A 1 186 ? 58.057 -7.648 1.477 1.00 37.91 186 ALA A CA 1
ATOM 1434 C C . ALA A 1 186 ? 58.271 -6.975 0.106 1.00 37.91 186 ALA A C 1
ATOM 1436 O O . ALA A 1 186 ? 59.224 -7.307 -0.590 1.00 37.91 186 ALA A O 1
ATOM 1437 N N . CYS A 1 187 ? 57.441 -6.006 -0.295 1.00 34.75 187 CYS A N 1
ATOM 1438 C CA . CYS A 1 187 ? 57.624 -5.279 -1.564 1.00 34.75 187 CYS A CA 1
ATOM 1439 C C . CYS A 1 187 ? 57.624 -3.754 -1.389 1.00 34.75 187 CYS A C 1
ATOM 1441 O O . CYS A 1 187 ? 57.147 -3.015 -2.244 1.00 34.75 187 CYS A O 1
ATOM 1443 N N . ALA A 1 188 ? 58.188 -3.270 -0.281 1.00 36.25 188 ALA A N 1
ATOM 1444 C CA . ALA A 1 188 ? 58.414 -1.849 -0.026 1.00 36.25 188 ALA A CA 1
ATOM 1445 C C . ALA A 1 188 ? 59.902 -1.475 -0.174 1.00 36.25 188 ALA A C 1
ATOM 1447 O O . ALA A 1 188 ? 60.469 -0.862 0.726 1.00 36.25 188 ALA A O 1
ATOM 1448 N N . ARG A 1 189 ? 60.552 -1.888 -1.274 1.00 34.56 189 ARG A N 1
ATOM 1449 C CA . ARG A 1 189 ? 61.806 -1.301 -1.804 1.00 34.56 189 ARG A CA 1
ATOM 1450 C C . ARG A 1 189 ? 62.298 -2.083 -3.026 1.00 34.56 189 ARG A C 1
ATOM 1452 O O . ARG A 1 189 ? 62.944 -3.106 -2.863 1.00 34.56 189 ARG A O 1
ATOM 1459 N N . ALA A 1 190 ? 62.018 -1.581 -4.227 1.00 31.42 190 ALA A N 1
ATOM 1460 C CA . ALA A 1 190 ? 62.911 -1.683 -5.388 1.00 31.42 190 ALA A CA 1
ATOM 1461 C C . ALA A 1 190 ? 62.306 -0.911 -6.572 1.00 31.42 190 ALA A C 1
ATOM 1463 O O . ALA A 1 190 ? 61.397 -1.381 -7.251 1.00 31.42 190 ALA A O 1
ATOM 1464 N N . ASN A 1 191 ? 62.834 0.289 -6.817 1.00 37.19 191 ASN A N 1
ATOM 1465 C CA . ASN A 1 191 ? 62.764 0.941 -8.120 1.00 37.19 191 ASN A CA 1
ATOM 1466 C C . ASN A 1 191 ? 63.647 0.144 -9.089 1.00 37.19 191 ASN A C 1
ATOM 1468 O O . ASN A 1 191 ? 64.864 0.281 -9.027 1.00 37.19 191 ASN A O 1
ATOM 1472 N N . CYS A 1 192 ? 63.061 -0.641 -9.992 1.00 29.25 192 CYS A N 1
ATOM 1473 C CA . CYS A 1 192 ? 63.785 -1.199 -11.136 1.00 29.25 192 CYS A CA 1
ATOM 1474 C C . CYS A 1 192 ? 62.957 -1.017 -12.409 1.00 29.25 192 CYS A C 1
ATOM 1476 O O . CYS A 1 192 ? 62.157 -1.857 -12.807 1.00 29.25 192 CYS A O 1
ATOM 1478 N N . TRP A 1 193 ? 63.172 0.134 -13.040 1.00 30.73 193 TRP A N 1
ATOM 1479 C CA . TRP A 1 193 ? 63.025 0.306 -14.477 1.00 30.73 193 TRP A CA 1
ATOM 1480 C C . TRP A 1 193 ? 64.153 -0.470 -15.168 1.00 30.73 193 TRP A C 1
ATOM 1482 O O . TRP A 1 193 ? 65.291 -0.030 -15.055 1.00 30.73 193 TRP A O 1
ATOM 1492 N N . HIS A 1 194 ? 63.870 -1.553 -15.898 1.00 29.05 194 HIS A N 1
ATOM 1493 C CA . HIS A 1 194 ? 64.493 -1.830 -17.204 1.00 29.05 194 HIS A CA 1
ATOM 1494 C C . HIS A 1 194 ? 63.929 -3.082 -17.885 1.00 29.05 194 HIS A C 1
ATOM 1496 O O . HIS A 1 194 ? 63.549 -4.056 -17.244 1.00 29.05 194 HIS A O 1
ATOM 1502 N N . CYS A 1 195 ? 63.872 -2.975 -19.213 1.00 29.72 195 CYS A N 1
ATOM 1503 C CA . CYS A 1 195 ? 63.486 -3.983 -20.192 1.00 29.72 195 CYS A CA 1
ATOM 1504 C C . CYS A 1 195 ? 64.473 -5.159 -20.277 1.00 29.72 195 CYS A C 1
ATOM 1506 O O . CYS A 1 195 ? 65.639 -5.025 -19.916 1.00 29.72 195 CYS A O 1
ATOM 1508 N N . GLY A 1 196 ? 64.015 -6.243 -20.909 1.00 27.72 196 GLY A N 1
ATOM 1509 C CA . GLY A 1 196 ? 64.808 -7.408 -21.318 1.00 27.72 196 GLY A CA 1
ATOM 1510 C C . GLY A 1 196 ? 64.233 -8.673 -20.687 1.00 27.72 196 GLY A C 1
ATOM 1511 O O . GLY A 1 196 ? 63.965 -8.690 -19.497 1.00 27.72 196 GLY A O 1
ATOM 1512 N N . GLY A 1 197 ? 63.944 -9.761 -21.378 1.00 28.20 197 GLY A N 1
ATOM 1513 C CA . GLY A 1 197 ? 64.154 -10.171 -22.754 1.00 28.20 197 GLY A CA 1
ATOM 1514 C C . GLY A 1 197 ? 63.497 -11.549 -22.862 1.00 28.20 197 GLY A C 1
ATOM 1515 O O . GLY A 1 197 ? 63.401 -12.281 -21.878 1.00 28.20 197 GLY A O 1
ATOM 1516 N N . ILE A 1 198 ? 62.961 -11.854 -24.036 1.00 37.88 198 ILE A N 1
ATOM 1517 C CA . ILE A 1 198 ? 62.445 -13.177 -24.375 1.00 37.88 198 ILE A CA 1
ATOM 1518 C C . ILE A 1 198 ? 63.650 -14.110 -24.451 1.00 37.88 198 ILE A C 1
ATOM 1520 O O . ILE A 1 198 ? 64.500 -13.890 -25.304 1.00 37.88 198 ILE A O 1
ATOM 1524 N N . GLU A 1 199 ? 63.705 -15.149 -23.621 1.00 32.62 199 GLU A N 1
ATOM 1525 C CA . GLU A 1 199 ? 64.531 -16.313 -23.924 1.00 32.62 199 GLU A CA 1
ATOM 1526 C C . GLU A 1 199 ? 63.894 -17.604 -23.404 1.00 32.62 199 GLU A C 1
ATOM 1528 O O . GLU A 1 199 ? 63.506 -17.767 -22.249 1.00 32.62 199 GLU A O 1
ATOM 1533 N N . SER A 1 200 ? 63.722 -18.485 -24.377 1.00 36.88 200 SER A N 1
ATOM 1534 C CA . SER A 1 200 ? 63.262 -19.859 -24.348 1.00 36.88 200 SER A CA 1
ATOM 1535 C C . SER A 1 200 ? 64.177 -20.777 -23.545 1.00 36.88 200 SER A C 1
ATOM 1537 O O . SER A 1 200 ? 65.391 -20.698 -23.699 1.00 36.88 200 SER A O 1
ATOM 1539 N N . THR A 1 201 ? 63.598 -21.741 -22.825 1.00 32.50 201 THR A N 1
ATOM 1540 C CA . THR A 1 201 ? 63.883 -23.188 -22.969 1.00 32.50 201 THR A CA 1
ATOM 1541 C C . THR A 1 201 ? 63.135 -23.981 -21.893 1.00 32.50 201 THR A C 1
ATOM 1543 O O . THR A 1 201 ? 63.439 -23.923 -20.707 1.00 32.50 201 THR A O 1
ATOM 1546 N N . CYS A 1 202 ? 62.130 -24.747 -22.324 1.00 30.33 202 CYS A N 1
ATOM 1547 C CA . CYS A 1 202 ? 61.652 -25.913 -21.590 1.00 30.33 202 CYS A CA 1
ATOM 1548 C C . CYS A 1 202 ? 62.519 -27.102 -22.016 1.00 30.33 202 CYS A C 1
ATOM 1550 O O . CYS A 1 202 ? 62.564 -27.429 -23.199 1.00 30.33 202 CYS A O 1
ATOM 1552 N N . ALA A 1 203 ? 63.193 -27.733 -21.058 1.00 31.08 203 ALA A N 1
ATOM 1553 C CA . ALA A 1 203 ? 63.858 -29.017 -21.227 1.00 31.08 203 ALA A CA 1
ATOM 1554 C C . ALA A 1 203 ? 63.032 -30.099 -20.520 1.00 31.08 203 ALA A C 1
ATOM 1556 O O . ALA A 1 203 ? 62.788 -29.973 -19.321 1.00 31.08 203 ALA A O 1
ATOM 1557 N N . ALA A 1 204 ? 62.602 -31.116 -21.274 1.00 32.03 204 ALA A N 1
ATOM 1558 C CA . ALA A 1 204 ? 62.485 -32.532 -20.893 1.00 32.03 204 ALA A CA 1
ATOM 1559 C C . ALA A 1 204 ? 61.652 -33.269 -21.960 1.00 32.03 204 ALA A C 1
ATOM 1561 O O . ALA A 1 204 ? 60.439 -33.063 -22.037 1.00 32.03 204 ALA A O 1
ATOM 1562 N N . GLY A 1 205 ? 62.309 -34.121 -22.756 1.00 30.45 205 GLY A N 1
ATOM 1563 C CA . GLY A 1 205 ? 61.699 -34.995 -23.763 1.00 30.45 205 GLY A CA 1
ATOM 1564 C C . GLY A 1 205 ? 62.496 -35.035 -25.051 1.00 30.45 205 GLY A C 1
ATOM 1565 O O . GLY A 1 205 ? 62.079 -34.325 -25.987 1.00 30.45 205 GLY A O 1
#